Protein AF-A0A170YT55-F1 (afdb_monomer)

Nearest PDB structures (foldseek):
  4huh-assembly1_F  TM=2.351E-01  e=2.648E-01  Tequatrovirus T4
  4huh-assembly1_E  TM=2.122E-01  e=2.106E-01  Tequatrovirus T4
  4huh-assembly1_D  TM=1.882E-01  e=2.648E-01  Tequatrovirus T4
  4hud-assembly1_A  TM=2.052E-01  e=4.971E-01  Tequatrovirus T4

Radius of gyration: 16.92 Å; Cα contacts (8 Å, |Δi|>4): 402; chains: 1; bounding box: 57×27×43 Å

Sequence (189 aa):
MQIFTKGLERLPAKVCEGAVERDLVIQVLPQARSAEEGASLRNTKYDFTFQCQVVTSSESSVWGRIWVRPVSKADWFERFQARHGEKTVRVSVDGVEALARFDAEDAFSAAYVPCASPAIPSYDASRNKDYAVIAEVEVSVYEHRKPTGATLRQPLTDIAYQLTKHVYKLAKCKPSRDFPEELPRYEDD

Secondary structure (DSSP, 8-state):
-----BSGGGS-SEETTTTEEHHHHHHHSPP-SBEEEEEEEEEETTEEEEEEEEEETTS-EEEEEEEEEE--HHHHHHHHHHHH-S--EEEEETTEEEEEEE-SS-EEEEEEEE-B-TTS--TTTTS---EEEEEEEEEE-SSS----SGGGHHHHHHHHHHHHHHHHHHTT-BS--PPPSSPPPPP--

Solvent-accessible surface area (backbone atoms only — not comparable to full-atom values): 10627 Å² total; per-residue (Å²): 137,85,84,79,75,50,13,64,91,70,51,57,74,40,36,45,92,59,37,32,58,38,69,44,51,57,72,70,43,82,93,36,58,28,48,51,71,42,58,49,80,48,80,50,72,81,43,41,39,39,38,33,38,38,39,32,72,66,66,25,32,43,42,35,46,31,39,49,48,76,45,40,73,64,61,50,53,52,51,48,32,75,75,68,43,83,75,54,51,76,44,70,56,98,72,36,39,38,36,31,31,71,54,94,85,46,42,40,18,33,22,40,32,77,27,50,36,85,66,46,70,72,87,51,74,92,50,93,53,47,32,20,37,36,17,42,25,40,51,47,61,70,52,97,79,53,89,71,60,76,80,45,46,53,46,44,35,50,48,16,43,32,45,37,57,44,47,42,57,76,50,55,28,42,76,81,75,87,73,71,95,69,77,73,78,77,81,88,128

Mean predicted aligned error: 7.17 Å

pLDDT: mean 82.87, std 14.85, range [29.33, 97.62]

Foldseek 3Di:
DDQQQQWLVVPPCAAQVNLHGSVLVPQQDDIASHKDKDKDWDADLAWTKIWIKMAGPQRKIKIKIKIKHFADPVRVVVVCCVVQNDPWDWFDDPQKIKIWHFDLAWTKIKIKHFFDFPSHPPPPPVDPTTIIIMMIMIIHGNDSPRPHDPSSRASRRQSNVSNRVVVSVVSVTPPDDDDDPGTDRTDDD

Structure (mmCIF, N/CA/C/O backbone):
data_AF-A0A170YT55-F1
#
_entry.id   AF-A0A170YT55-F1
#
loop_
_atom_site.group_PDB
_atom_site.id
_atom_site.type_symbol
_atom_site.label_atom_id
_atom_site.label_alt_id
_atom_site.label_comp_id
_atom_site.label_asym_id
_atom_site.label_entity_id
_atom_site.label_seq_id
_atom_site.pdbx_PDB_ins_code
_atom_site.Cartn_x
_atom_site.Cartn_y
_atom_site.Cartn_z
_atom_site.occupancy
_atom_site.B_iso_or_equiv
_atom_site.auth_seq_id
_atom_site.auth_comp_id
_atom_site.auth_asym_id
_atom_site.auth_atom_id
_atom_site.pdbx_PDB_model_num
ATOM 1 N N . MET A 1 1 ? -37.551 6.845 16.784 1.00 34.06 1 MET A N 1
ATOM 2 C CA . MET A 1 1 ? -36.118 7.020 17.097 1.00 34.06 1 MET A CA 1
ATOM 3 C C . MET A 1 1 ? -35.316 6.367 15.977 1.00 34.06 1 MET A C 1
ATOM 5 O O . MET A 1 1 ? -35.227 5.149 15.939 1.00 34.06 1 MET A O 1
ATOM 9 N N . GLN A 1 2 ? -34.857 7.138 14.989 1.00 29.33 2 GLN A N 1
ATOM 10 C CA . GLN A 1 2 ? -34.039 6.610 13.891 1.00 29.33 2 GLN A CA 1
ATOM 11 C C . GLN A 1 2 ? -32.570 6.665 14.311 1.00 29.33 2 GLN A C 1
ATOM 13 O O . GLN A 1 2 ? -32.013 7.743 14.498 1.00 29.33 2 GLN A O 1
ATOM 18 N N . ILE A 1 3 ? -31.953 5.498 14.487 1.00 36.41 3 ILE A N 1
ATOM 19 C CA . ILE A 1 3 ? -30.513 5.384 14.710 1.00 36.41 3 ILE A CA 1
ATOM 20 C C . ILE A 1 3 ? -29.831 5.557 13.346 1.00 36.41 3 ILE A C 1
ATOM 22 O O . ILE A 1 3 ? -29.820 4.646 12.518 1.00 36.41 3 ILE A O 1
ATOM 26 N N . PHE A 1 4 ? -29.277 6.741 13.090 1.00 40.69 4 PHE A N 1
ATOM 27 C CA . PHE A 1 4 ? -28.398 6.978 11.945 1.00 40.69 4 PHE A CA 1
ATOM 28 C C . PHE A 1 4 ? -26.973 6.530 12.294 1.00 40.69 4 PHE A C 1
ATOM 30 O O . PHE A 1 4 ? -26.126 7.337 12.661 1.00 40.69 4 PHE A O 1
ATOM 37 N N . THR A 1 5 ? -26.695 5.232 12.195 1.00 44.44 5 THR A N 1
ATOM 38 C CA . THR A 1 5 ? -25.325 4.697 12.208 1.00 44.44 5 THR A CA 1
ATOM 39 C C . THR A 1 5 ? -24.781 4.695 10.781 1.00 44.44 5 THR A C 1
ATOM 41 O O . THR A 1 5 ? -24.915 3.712 10.068 1.00 44.44 5 THR A O 1
ATOM 44 N N . LYS A 1 6 ? -24.209 5.806 10.314 1.00 61.06 6 LYS A N 1
ATOM 45 C CA . LYS A 1 6 ? -23.629 5.954 8.964 1.00 61.06 6 LYS A CA 1
ATOM 46 C C . LYS A 1 6 ? -22.131 5.577 8.901 1.00 61.06 6 LYS A C 1
ATOM 48 O O . LYS A 1 6 ? -21.423 6.108 8.059 1.00 61.06 6 LYS A O 1
ATOM 53 N N . GLY A 1 7 ? -21.640 4.737 9.818 1.00 77.50 7 GLY A N 1
ATOM 54 C CA . GLY A 1 7 ? -20.211 4.464 10.047 1.00 77.50 7 GLY A CA 1
ATOM 55 C C . GLY A 1 7 ? -19.511 3.629 8.969 1.00 77.50 7 GLY A C 1
ATOM 56 O O . GLY A 1 7 ? -20.103 3.316 7.939 1.00 77.50 7 GLY A O 1
ATOM 57 N N . LEU A 1 8 ? -18.264 3.223 9.249 1.00 82.50 8 LEU A N 1
ATOM 58 C CA . LEU A 1 8 ? -17.404 2.428 8.351 1.00 82.50 8 LEU A CA 1
ATOM 59 C C . LEU A 1 8 ? -18.119 1.199 7.758 1.00 82.50 8 LEU A C 1
ATOM 61 O O . LEU A 1 8 ? -18.003 0.951 6.566 1.00 82.50 8 LEU A O 1
ATOM 65 N N . GLU A 1 9 ? -18.951 0.508 8.542 1.00 85.50 9 GLU A N 1
ATOM 66 C CA . GLU A 1 9 ? -19.730 -0.682 8.140 1.00 85.50 9 GLU A CA 1
ATOM 67 C C . GLU A 1 9 ? -20.745 -0.463 7.007 1.00 85.50 9 GLU A C 1
ATOM 69 O O . GLU A 1 9 ? -21.313 -1.420 6.476 1.00 85.50 9 GLU A O 1
ATOM 74 N N . ARG A 1 10 ? -21.037 0.792 6.650 1.00 84.94 10 ARG A N 1
ATOM 75 C CA . ARG A 1 10 ? -21.938 1.129 5.538 1.00 84.94 10 ARG A CA 1
ATOM 76 C C . ARG A 1 10 ? -21.209 1.559 4.274 1.00 84.94 10 ARG A C 1
ATOM 78 O O . ARG A 1 10 ? -21.874 1.742 3.255 1.00 84.94 10 ARG A O 1
ATOM 85 N N . LEU A 1 11 ? -19.882 1.698 4.319 1.00 86.19 11 LEU A N 1
ATOM 86 C CA . LEU A 1 11 ? -19.092 1.826 3.099 1.00 86.19 11 LEU A CA 1
ATOM 87 C C . LEU A 1 11 ? -19.291 0.570 2.232 1.00 86.19 11 LEU A C 1
ATOM 89 O O . LEU A 1 11 ? -19.619 -0.499 2.771 1.00 86.19 11 LEU A O 1
ATOM 93 N N . PRO A 1 12 ? -19.112 0.667 0.903 1.00 88.81 12 PRO A N 1
ATOM 94 C CA . PRO A 1 12 ? -19.121 -0.509 0.044 1.00 88.81 12 PRO A CA 1
ATOM 95 C C . PRO A 1 12 ? -18.107 -1.545 0.543 1.00 88.81 12 PRO A C 1
ATOM 97 O O . PRO A 1 12 ? -17.105 -1.182 1.153 1.00 88.81 12 PRO A O 1
ATOM 100 N N . ALA A 1 13 ? -18.347 -2.833 0.271 1.00 92.75 13 ALA A N 1
ATOM 101 C CA . ALA A 1 13 ? -17.464 -3.916 0.725 1.00 92.75 13 ALA A CA 1
ATOM 102 C C . ALA A 1 13 ? -15.991 -3.695 0.326 1.00 92.75 13 ALA A C 1
ATOM 104 O O . ALA A 1 13 ? -15.089 -4.086 1.061 1.00 92.75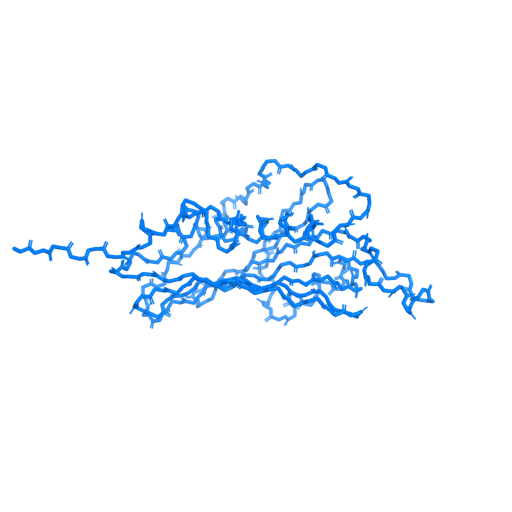 13 ALA A O 1
ATOM 105 N N . LYS A 1 14 ? -15.763 -3.000 -0.796 1.00 93.44 14 LYS A N 1
ATOM 106 C CA . LYS A 1 14 ? -14.455 -2.489 -1.199 1.00 93.44 14 LYS A CA 1
ATOM 107 C C . LYS A 1 14 ? -14.502 -0.979 -1.409 1.00 93.44 14 LYS A C 1
ATOM 109 O O . LYS A 1 14 ? -15.390 -0.493 -2.105 1.00 93.44 14 LYS A O 1
ATOM 114 N N . VAL A 1 15 ? -13.530 -0.265 -0.861 1.00 91.31 15 VAL A N 1
ATOM 115 C CA . VAL A 1 15 ? -13.374 1.196 -0.952 1.00 91.31 15 VAL A CA 1
ATOM 116 C C . VAL A 1 15 ? -12.222 1.567 -1.887 1.00 91.31 15 VAL A C 1
ATOM 118 O O . VAL A 1 15 ? -11.505 0.683 -2.371 1.00 91.31 15 VAL A O 1
ATOM 121 N N . CYS A 1 16 ? -12.036 2.863 -2.152 1.00 92.06 16 CYS A N 1
ATOM 122 C CA . CYS A 1 16 ? -10.979 3.388 -3.010 1.00 92.06 16 CYS A CA 1
ATOM 123 C C . CYS A 1 16 ? -11.008 2.761 -4.408 1.00 92.06 16 CYS A C 1
ATOM 125 O O . CYS A 1 16 ? -10.080 2.060 -4.808 1.00 92.06 16 CYS A O 1
ATOM 127 N N . GLU A 1 17 ? -12.123 2.961 -5.119 1.00 89.81 17 GLU A N 1
ATOM 128 C CA . GLU A 1 17 ? -12.392 2.366 -6.445 1.00 89.81 17 GLU A CA 1
ATOM 129 C C . GLU A 1 17 ? -12.325 0.826 -6.454 1.00 89.81 17 GLU A C 1
ATOM 131 O O . GLU A 1 17 ? -11.968 0.180 -7.442 1.00 89.81 17 GLU A O 1
ATOM 136 N N . GLY A 1 18 ? -12.685 0.213 -5.326 1.00 91.62 18 GLY A N 1
ATOM 137 C CA . GLY A 1 18 ? -12.682 -1.236 -5.162 1.00 91.62 18 GLY A CA 1
ATOM 138 C C . GLY A 1 18 ? -11.291 -1.841 -4.957 1.00 91.62 18 GLY A C 1
ATOM 139 O O . GLY A 1 18 ? -11.137 -3.059 -5.083 1.00 91.62 18 GLY A O 1
ATOM 140 N N . ALA A 1 19 ? -10.281 -1.014 -4.671 1.00 94.06 19 ALA A N 1
ATOM 141 C CA . ALA A 1 19 ? -8.915 -1.456 -4.428 1.00 94.06 19 ALA A CA 1
ATOM 142 C C . ALA A 1 19 ? -8.739 -2.108 -3.055 1.00 94.06 19 ALA A C 1
ATOM 144 O O . ALA A 1 19 ? -7.966 -3.057 -2.954 1.00 94.06 19 ALA A O 1
ATOM 145 N N . VAL A 1 20 ? -9.434 -1.605 -2.028 1.00 95.56 20 VAL A N 1
ATOM 146 C CA . VAL A 1 20 ? -9.185 -1.965 -0.624 1.00 95.56 20 VAL A CA 1
ATOM 147 C C . VAL A 1 20 ? -10.414 -2.604 0.008 1.00 95.56 20 VAL A C 1
ATOM 149 O O . VAL A 1 20 ? -11.510 -2.060 -0.097 1.00 95.56 20 VAL A O 1
ATOM 152 N N . GLU A 1 21 ? -10.242 -3.728 0.699 1.00 95.88 21 GLU A N 1
ATOM 153 C CA . GLU A 1 21 ? -11.307 -4.352 1.491 1.00 95.88 21 GLU A CA 1
ATOM 154 C C . GLU A 1 21 ? -11.684 -3.460 2.683 1.00 95.88 21 GLU A C 1
ATOM 156 O O . GLU A 1 21 ? -10.833 -3.049 3.476 1.00 95.88 21 GLU A O 1
ATOM 161 N N . ARG A 1 22 ? -12.979 -3.182 2.846 1.00 93.69 22 ARG A N 1
ATOM 162 C CA . ARG A 1 22 ? -13.502 -2.327 3.922 1.00 93.69 22 ARG A CA 1
ATOM 163 C C . ARG A 1 22 ? -13.136 -2.836 5.316 1.00 93.69 22 ARG A C 1
ATOM 165 O O . ARG A 1 22 ? -12.872 -2.032 6.206 1.00 93.69 22 ARG A O 1
ATOM 172 N N . ASP A 1 23 ? -13.090 -4.151 5.499 1.00 92.12 23 ASP A N 1
ATOM 173 C CA . ASP A 1 23 ? -12.805 -4.769 6.795 1.00 92.12 23 ASP A CA 1
ATOM 174 C C . ASP A 1 23 ? -11.373 -4.476 7.271 1.00 92.12 23 ASP A C 1
ATOM 176 O O . ASP A 1 23 ? -11.154 -4.314 8.470 1.00 92.12 23 ASP A O 1
ATOM 180 N N . LEU A 1 24 ? -10.409 -4.302 6.356 1.00 92.19 24 LEU A N 1
ATOM 181 C CA . LEU A 1 24 ? -9.064 -3.833 6.714 1.00 92.19 24 LEU A CA 1
ATOM 182 C C . LEU A 1 24 ? -9.089 -2.385 7.203 1.00 92.19 24 LEU A C 1
ATOM 184 O O . LEU A 1 24 ? -8.411 -2.039 8.166 1.00 92.19 24 LEU A O 1
ATOM 188 N N . VAL A 1 25 ? -9.908 -1.539 6.574 1.00 90.75 25 VAL A N 1
ATOM 189 C CA . VAL A 1 25 ? -10.073 -0.141 6.989 1.00 90.75 25 VAL A CA 1
ATOM 190 C C . VAL A 1 25 ? -10.705 -0.053 8.381 1.00 90.75 25 VAL A C 1
ATOM 192 O O . VAL A 1 25 ? -10.276 0.759 9.197 1.00 90.75 25 VAL A O 1
ATOM 195 N N . ILE A 1 26 ? -11.674 -0.922 8.682 1.00 89.06 26 ILE A N 1
ATOM 196 C CA . ILE A 1 26 ? -12.283 -1.039 10.017 1.00 89.06 26 ILE A CA 1
ATOM 197 C C . ILE A 1 26 ? -11.255 -1.449 11.079 1.00 89.06 26 ILE A C 1
ATOM 199 O O . ILE A 1 26 ? -11.350 -0.996 12.216 1.00 89.06 26 ILE A O 1
ATOM 203 N N . GLN A 1 27 ? -10.262 -2.272 10.730 1.00 88.38 27 GLN A N 1
ATOM 204 C CA . GLN A 1 27 ? -9.216 -2.681 11.674 1.00 88.38 27 GLN A CA 1
ATOM 205 C C . GLN A 1 27 ? -8.251 -1.545 12.031 1.00 88.38 27 GLN A C 1
ATOM 207 O O . GLN A 1 27 ? -7.740 -1.516 13.150 1.00 88.38 27 GLN A O 1
ATOM 212 N N . VAL A 1 28 ? -7.990 -0.619 11.101 1.00 87.44 28 VAL A N 1
ATOM 213 C CA . VAL A 1 28 ? -7.011 0.463 11.311 1.00 87.44 28 VAL A CA 1
ATOM 214 C C . VAL A 1 28 ? -7.626 1.776 11.785 1.00 87.44 28 VAL A C 1
ATOM 216 O O . VAL A 1 28 ? -6.926 2.588 12.390 1.00 87.44 28 VAL A O 1
ATOM 219 N N . LEU A 1 29 ? -8.919 1.997 11.534 1.00 85.81 29 LEU A N 1
ATOM 220 C CA . LEU A 1 29 ? -9.627 3.192 11.981 1.00 85.81 29 LEU A CA 1
ATOM 221 C C . LEU A 1 29 ? -10.518 2.906 13.189 1.00 85.81 29 LEU A C 1
ATOM 223 O O . LEU A 1 29 ? -11.209 1.890 13.229 1.00 85.81 29 LEU A O 1
ATOM 227 N N . PRO A 1 30 ? -10.587 3.831 14.162 1.00 77.62 30 PRO A N 1
ATOM 228 C CA . PRO A 1 30 ? -11.566 3.718 15.228 1.00 77.62 30 PRO A CA 1
ATOM 229 C C . PRO A 1 30 ? -12.990 3.763 14.658 1.00 77.62 30 PRO A C 1
ATOM 231 O O . PRO A 1 30 ? -13.282 4.472 13.689 1.00 77.62 30 PRO A O 1
ATOM 234 N N . GLN A 1 31 ? -13.907 3.040 15.303 1.00 75.19 31 GLN A N 1
ATOM 235 C CA . GLN A 1 31 ? -15.315 3.069 14.922 1.00 75.19 31 GLN A CA 1
ATOM 236 C C . GLN A 1 31 ? -15.891 4.481 15.072 1.00 75.19 31 GLN A C 1
ATOM 238 O O . GLN A 1 31 ? -15.826 5.094 16.138 1.00 75.19 31 GLN A O 1
ATOM 243 N N . ALA A 1 32 ? -16.515 4.971 14.004 1.00 76.50 32 ALA A N 1
ATOM 244 C CA . ALA A 1 32 ? -17.137 6.285 13.960 1.00 76.50 32 ALA A CA 1
ATOM 245 C C . ALA A 1 32 ? -18.591 6.211 13.499 1.00 76.50 32 ALA A C 1
ATOM 247 O O . ALA A 1 32 ? -19.023 5.264 12.839 1.00 76.50 32 ALA A O 1
ATOM 248 N N . ARG A 1 33 ? -19.358 7.254 13.835 1.00 78.50 33 ARG A N 1
ATOM 249 C CA . ARG A 1 33 ? -20.771 7.364 13.448 1.00 78.50 33 ARG A CA 1
ATOM 250 C C . ARG A 1 33 ? -20.960 7.610 11.957 1.00 78.50 33 ARG A C 1
ATOM 252 O O . ARG A 1 33 ? -22.008 7.218 11.447 1.00 78.50 33 ARG A O 1
ATOM 259 N N . SER A 1 34 ? -19.987 8.224 11.286 1.00 81.62 34 SER A N 1
ATOM 260 C CA . SER A 1 34 ? -19.933 8.311 9.827 1.00 81.62 34 SER A CA 1
ATOM 261 C C . SER A 1 34 ? -18.529 8.162 9.262 1.00 81.62 34 SER A C 1
ATOM 263 O O . SER A 1 34 ? -17.558 8.455 9.958 1.00 81.62 34 SER A O 1
ATOM 265 N N . ALA A 1 35 ? -18.442 7.693 8.016 1.00 84.56 35 ALA A N 1
ATOM 266 C CA . ALA A 1 35 ? -17.212 7.663 7.237 1.00 84.56 35 ALA A CA 1
ATOM 267 C C . ALA A 1 35 ? -17.488 7.934 5.752 1.00 84.56 35 ALA A C 1
ATOM 269 O O . ALA A 1 35 ? -18.555 7.585 5.244 1.00 84.56 35 ALA A O 1
ATOM 270 N N . GLU A 1 36 ? -16.515 8.537 5.081 1.00 86.31 36 GLU A N 1
ATOM 271 C CA . GLU A 1 36 ? -16.509 8.825 3.649 1.00 86.31 36 GLU A CA 1
ATOM 272 C C . GLU A 1 36 ? -15.232 8.260 3.028 1.00 86.31 36 GLU A C 1
ATOM 274 O O . GLU A 1 36 ? -14.195 8.186 3.689 1.00 86.31 36 GLU A O 1
ATOM 279 N N . GLU A 1 37 ? -15.311 7.848 1.766 1.00 88.75 37 GLU A N 1
ATOM 280 C CA . GLU A 1 37 ? -14.166 7.361 1.001 1.00 88.75 37 GLU A CA 1
ATOM 281 C C . GLU A 1 37 ? -14.033 8.140 -0.305 1.00 88.75 37 GLU A C 1
ATOM 283 O O . GLU A 1 37 ? -15.024 8.628 -0.857 1.00 88.75 37 GLU A O 1
ATOM 288 N N . GLY A 1 38 ? -12.802 8.268 -0.780 1.00 80.12 38 GLY A N 1
ATOM 289 C CA . GLY A 1 38 ? -12.504 8.875 -2.059 1.00 80.12 38 GLY A CA 1
ATOM 290 C C . GLY A 1 38 ? -11.219 8.317 -2.638 1.00 80.12 38 GLY A C 1
ATOM 291 O O . GLY A 1 38 ? -10.257 8.019 -1.927 1.00 80.12 38 GLY A O 1
ATOM 292 N N . ALA A 1 39 ? -11.184 8.230 -3.959 1.00 84.88 39 ALA A N 1
ATOM 293 C CA . ALA A 1 39 ? -9.972 7.948 -4.694 1.00 84.88 39 ALA A CA 1
ATOM 294 C C . ALA A 1 39 ? -9.842 8.889 -5.886 1.00 84.88 39 ALA A C 1
ATOM 296 O O . ALA A 1 39 ? -10.819 9.452 -6.383 1.00 84.88 39 ALA A O 1
ATOM 297 N N . SER A 1 40 ? -8.604 9.112 -6.309 1.00 85.94 40 SER A N 1
ATOM 298 C CA . SER A 1 40 ? -8.333 9.858 -7.529 1.00 85.94 40 SER A CA 1
ATOM 299 C C . SER A 1 40 ? -7.119 9.297 -8.242 1.00 85.94 40 SER A C 1
ATOM 301 O O . SER A 1 40 ? -6.097 8.979 -7.631 1.00 85.94 40 SER A O 1
ATOM 303 N N . LEU A 1 41 ? -7.232 9.210 -9.562 1.00 83.12 41 LEU A N 1
ATOM 304 C CA . LEU A 1 41 ? -6.148 8.824 -10.441 1.00 83.12 41 LEU A CA 1
ATOM 305 C C . LEU A 1 41 ? -5.703 10.030 -11.264 1.00 83.12 41 LEU A C 1
ATOM 307 O O . LEU A 1 41 ? -6.476 10.620 -12.018 1.00 83.12 41 LEU A O 1
ATOM 311 N N . ARG A 1 42 ? -4.416 10.352 -11.177 1.00 81.19 42 ARG A N 1
ATOM 312 C CA . ARG A 1 42 ? -3.750 11.312 -12.046 1.00 81.19 42 ARG A CA 1
ATOM 313 C C . ARG A 1 42 ? -2.734 10.575 -12.904 1.00 81.19 42 ARG A C 1
ATOM 315 O O . ARG A 1 42 ? -1.723 10.089 -12.408 1.00 81.19 42 ARG A O 1
ATOM 322 N N . ASN A 1 43 ? -2.998 10.533 -14.204 1.00 76.06 43 ASN A N 1
ATOM 323 C CA . ASN A 1 43 ? -2.092 9.961 -15.189 1.00 76.06 43 ASN A CA 1
ATOM 324 C C . ASN A 1 43 ? -1.621 11.063 -16.141 1.00 76.06 43 ASN A C 1
ATOM 326 O O . ASN A 1 43 ? -2.413 11.655 -16.874 1.00 76.06 43 ASN A O 1
ATOM 330 N N . THR A 1 44 ? -0.330 11.361 -16.101 1.00 71.88 44 THR A N 1
ATOM 331 C CA . THR A 1 44 ? 0.335 12.277 -17.026 1.00 71.88 44 THR A CA 1
ATOM 332 C C . THR A 1 44 ? 1.436 11.531 -17.765 1.00 71.88 44 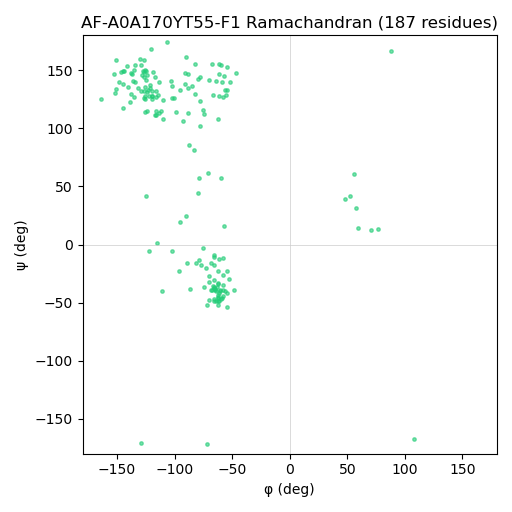THR A C 1
ATOM 334 O O . THR A 1 44 ? 1.846 10.447 -17.363 1.00 71.88 44 THR A O 1
ATOM 337 N N . LYS A 1 45 ? 1.984 12.139 -18.820 1.00 65.19 45 LYS A N 1
ATOM 338 C CA . LYS A 1 45 ? 3.085 11.546 -19.592 1.00 65.19 45 LYS A CA 1
ATOM 339 C C . LYS A 1 45 ? 4.305 11.161 -18.735 1.00 65.19 45 LYS A C 1
ATOM 341 O O . LYS A 1 45 ? 5.087 10.331 -19.172 1.00 65.19 45 LYS A O 1
ATOM 346 N N . TYR A 1 46 ? 4.497 11.764 -17.562 1.00 64.94 46 TYR A N 1
ATOM 347 C CA . TYR A 1 46 ? 5.705 11.576 -16.746 1.00 64.94 46 TYR A CA 1
ATOM 348 C C . TYR A 1 46 ? 5.427 11.058 -15.335 1.00 64.94 46 TYR A C 1
ATOM 350 O O . TYR A 1 46 ? 6.368 10.797 -14.594 1.00 64.94 46 TYR A O 1
ATOM 358 N N . ASP A 1 47 ? 4.157 10.946 -14.953 1.00 69.88 47 ASP A N 1
ATOM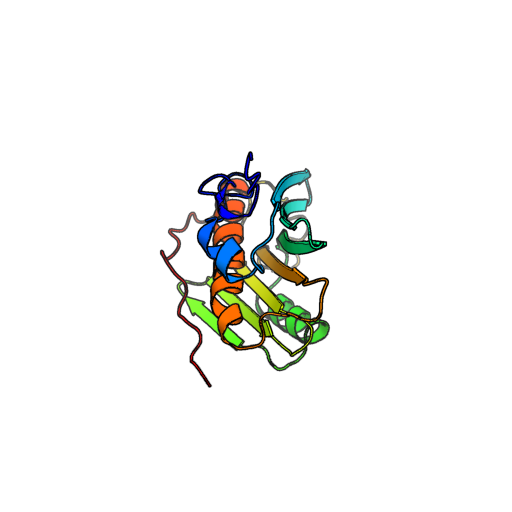 359 C CA . ASP A 1 47 ? 3.765 10.645 -13.582 1.00 69.88 47 ASP A CA 1
ATOM 360 C C . ASP A 1 47 ? 2.426 9.913 -13.573 1.00 69.88 47 ASP A C 1
ATOM 362 O O . ASP A 1 47 ? 1.458 10.360 -14.196 1.00 69.88 47 ASP A O 1
ATOM 366 N N . PHE A 1 48 ? 2.395 8.804 -12.844 1.00 83.94 48 PHE A N 1
ATOM 367 C CA . PHE A 1 48 ? 1.198 8.051 -12.523 1.00 83.94 48 PHE A CA 1
ATOM 368 C C . PHE A 1 48 ? 1.040 8.090 -11.007 1.00 83.94 48 PHE A C 1
ATOM 370 O O . PHE A 1 48 ? 1.831 7.473 -10.293 1.00 83.94 48 PHE A O 1
ATOM 377 N N . THR A 1 49 ? 0.012 8.787 -10.528 1.00 88.06 49 THR A N 1
ATOM 378 C CA . THR A 1 49 ? -0.304 8.905 -9.104 1.00 88.06 49 THR A CA 1
ATOM 379 C C . THR A 1 49 ? -1.748 8.489 -8.854 1.00 88.06 49 THR A C 1
ATOM 381 O O . THR A 1 49 ? -2.666 9.027 -9.466 1.00 88.06 49 THR A O 1
ATOM 384 N N . PHE A 1 50 ? -1.953 7.571 -7.919 1.00 91.44 50 PHE A N 1
ATOM 385 C CA . PHE A 1 50 ? -3.255 7.204 -7.375 1.00 91.44 50 PHE A CA 1
ATOM 386 C C . PHE A 1 50 ? -3.313 7.629 -5.909 1.00 91.44 50 PHE A C 1
ATOM 388 O O . PHE A 1 50 ? -2.329 7.514 -5.176 1.00 91.44 50 PHE A O 1
ATOM 395 N N . GLN A 1 51 ? -4.453 8.148 -5.483 1.00 92.12 51 GLN A N 1
ATOM 396 C CA . GLN A 1 51 ? -4.708 8.521 -4.099 1.00 92.12 51 GLN A CA 1
ATOM 397 C C . GLN A 1 51 ? -5.958 7.803 -3.622 1.00 92.12 51 GLN A C 1
ATOM 399 O O . GLN A 1 51 ? -6.914 7.669 -4.378 1.00 92.12 51 GLN A O 1
ATOM 404 N N . CYS A 1 52 ? -5.927 7.364 -2.374 1.00 93.12 52 CYS A N 1
ATOM 405 C CA . CYS A 1 52 ? -7.022 6.735 -1.656 1.00 93.12 52 CYS A CA 1
ATOM 406 C C . CYS A 1 52 ? -7.129 7.424 -0.302 1.00 93.12 52 CYS A C 1
ATOM 408 O O . CYS A 1 52 ? -6.117 7.655 0.360 1.00 93.12 52 CYS A O 1
ATOM 410 N N . GLN A 1 53 ? -8.341 7.756 0.110 1.00 93.38 53 GLN A N 1
ATOM 411 C CA . GLN A 1 53 ? -8.598 8.320 1.419 1.00 93.38 53 GLN A CA 1
ATOM 412 C C . GLN A 1 53 ? -9.888 7.738 1.977 1.00 93.38 53 GLN A C 1
ATOM 414 O O . GLN A 1 53 ? -10.898 7.676 1.282 1.00 93.38 53 GLN A O 1
ATOM 419 N N . VAL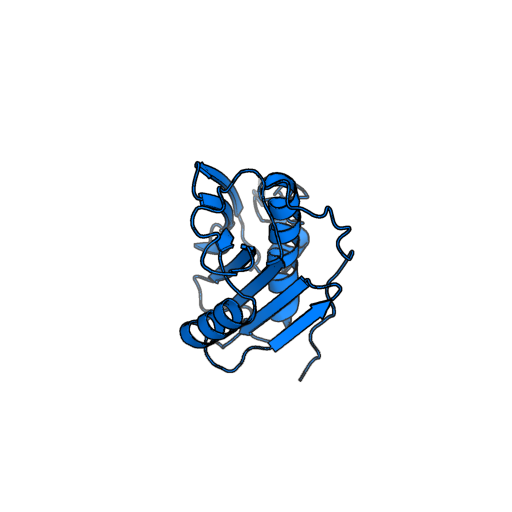 A 1 54 ? -9.859 7.365 3.252 1.00 91.25 54 VAL A N 1
ATOM 420 C CA . VAL A 1 54 ? -11.062 7.129 4.050 1.00 91.25 54 VAL A CA 1
ATOM 421 C C . VAL A 1 54 ? -11.001 8.048 5.255 1.00 91.25 54 VAL A C 1
ATOM 423 O O . VAL A 1 54 ? -9.992 8.061 5.957 1.00 91.25 54 VAL A O 1
ATOM 426 N N . VAL A 1 55 ? -12.060 8.817 5.490 1.00 89.81 55 VAL A N 1
ATOM 427 C CA . VAL A 1 55 ? -12.147 9.787 6.588 1.00 89.81 55 VAL A CA 1
ATOM 428 C C . VAL A 1 55 ? -13.365 9.477 7.433 1.00 89.81 55 VAL A C 1
ATOM 430 O O . VAL A 1 55 ? -14.465 9.292 6.918 1.00 89.81 55 VAL A O 1
ATOM 433 N N . THR A 1 56 ? -13.182 9.427 8.744 1.00 88.94 56 THR A N 1
ATOM 434 C CA . THR A 1 56 ? -14.275 9.295 9.697 1.00 88.94 56 THR A CA 1
ATOM 435 C C . THR A 1 56 ? -14.794 10.663 10.131 1.00 88.94 56 THR A C 1
ATOM 437 O O . THR A 1 56 ? -14.105 11.676 10.067 1.00 88.94 56 THR A O 1
ATOM 440 N N . SER A 1 57 ? -16.007 10.706 10.676 1.00 85.62 57 SER A N 1
ATOM 441 C CA . SER A 1 57 ? -16.574 11.930 11.257 1.00 85.62 57 SER A CA 1
ATOM 442 C C . SER A 1 57 ? -15.856 12.444 12.502 1.00 85.62 57 SER A C 1
ATOM 444 O O . SER A 1 57 ? -16.192 13.517 12.983 1.00 85.62 57 SER A O 1
ATOM 446 N N . SER A 1 58 ? -14.945 11.654 13.072 1.00 82.81 58 SER A N 1
ATOM 447 C CA . SER A 1 58 ? -14.047 12.078 14.147 1.00 82.81 58 SER A CA 1
ATOM 448 C C . SER A 1 58 ? -12.696 12.539 13.596 1.00 82.81 58 SER A C 1
ATOM 450 O O . SER A 1 58 ? -11.711 12.480 14.318 1.00 82.81 58 SER A O 1
ATOM 452 N N . GLU A 1 59 ? -12.629 12.883 12.306 1.00 84.56 59 GLU A N 1
ATOM 453 C CA . GLU A 1 59 ? -11.430 13.356 11.597 1.00 84.56 59 GLU A CA 1
ATOM 454 C C . GLU A 1 59 ? -10.252 12.365 11.598 1.00 84.56 59 GLU A C 1
ATOM 456 O O . GLU A 1 59 ? -9.129 12.707 11.239 1.00 84.56 59 GLU A O 1
ATOM 461 N N . SER A 1 60 ? -10.497 11.101 11.957 1.00 86.81 60 SER A N 1
ATOM 462 C CA . SER A 1 60 ? -9.503 10.038 11.798 1.00 86.81 60 SER A CA 1
ATOM 463 C C . SER A 1 60 ? -9.498 9.582 10.345 1.00 86.81 60 SER A C 1
ATOM 465 O O . SER A 1 60 ? -10.553 9.520 9.713 1.00 86.81 60 SER A O 1
ATOM 467 N N . SER A 1 61 ? -8.333 9.272 9.792 1.00 89.00 61 SER A N 1
ATOM 468 C CA . SER A 1 61 ? -8.224 8.940 8.377 1.00 89.00 61 SER A CA 1
ATOM 469 C C . SER A 1 61 ? -7.151 7.909 8.070 1.00 89.00 61 SER A C 1
ATOM 471 O O . SER A 1 61 ? -6.132 7.816 8.749 1.00 89.00 61 SER A O 1
ATOM 473 N N . VAL A 1 62 ? -7.425 7.119 7.035 1.00 91.62 62 VAL A N 1
ATOM 474 C CA . VAL A 1 62 ? -6.423 6.347 6.300 1.00 91.62 62 VAL A CA 1
ATOM 475 C C . VAL A 1 62 ? -6.175 7.114 5.022 1.00 91.62 62 VAL A C 1
ATOM 477 O O . VAL A 1 62 ? -7.122 7.402 4.283 1.00 91.62 62 VAL A O 1
ATOM 480 N N . TRP A 1 63 ? -4.917 7.422 4.748 1.00 92.38 63 TRP A N 1
ATOM 481 C CA . TRP A 1 63 ? -4.524 8.074 3.514 1.00 92.38 63 TRP A CA 1
ATOM 482 C C . TRP A 1 63 ? -3.445 7.258 2.819 1.00 92.38 63 TRP A C 1
ATOM 484 O O . TRP A 1 63 ? -2.421 6.924 3.404 1.00 92.38 63 TRP A O 1
ATOM 494 N N . GLY A 1 64 ? -3.698 6.903 1.565 1.00 94.44 64 GLY A N 1
ATOM 495 C CA . GLY A 1 64 ? -2.786 6.155 0.718 1.00 94.44 64 GLY A CA 1
ATOM 496 C C . GLY A 1 64 ? -2.419 6.968 -0.510 1.00 94.44 64 GLY A C 1
ATOM 497 O O . GLY A 1 64 ? -3.294 7.406 -1.259 1.00 94.44 64 GLY A O 1
ATOM 498 N N . ARG A 1 65 ? -1.121 7.120 -0.768 1.00 94.75 65 ARG A N 1
ATOM 49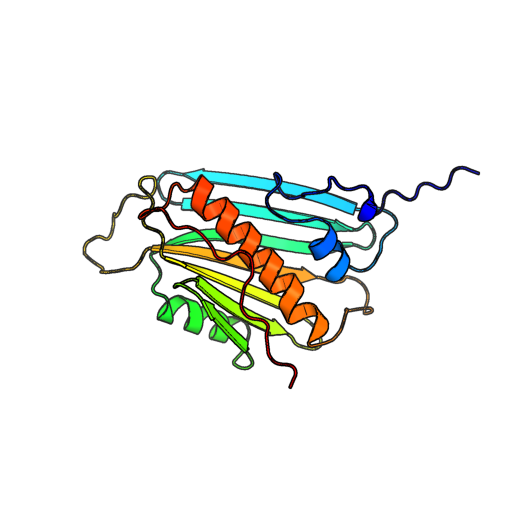9 C CA . ARG A 1 65 ? -0.607 7.669 -2.022 1.00 94.75 65 ARG A CA 1
ATOM 500 C C . ARG A 1 65 ? 0.276 6.647 -2.710 1.00 94.75 65 ARG A C 1
ATOM 502 O O . ARG A 1 65 ? 1.229 6.126 -2.137 1.00 94.75 65 ARG A O 1
ATOM 509 N N . ILE A 1 66 ? -0.034 6.400 -3.973 1.00 95.00 66 ILE A N 1
ATOM 510 C CA . ILE A 1 66 ? 0.620 5.392 -4.788 1.00 95.00 66 ILE A CA 1
ATOM 511 C C . ILE A 1 66 ? 1.140 6.046 -6.054 1.00 95.00 66 ILE A C 1
ATOM 513 O O . ILE A 1 66 ? 0.445 6.839 -6.682 1.00 95.00 66 ILE A O 1
ATOM 517 N N . TRP A 1 67 ? 2.367 5.713 -6.423 1.00 91.25 67 TRP A N 1
ATOM 518 C CA . TRP A 1 67 ? 3.119 6.371 -7.482 1.00 91.25 67 TRP A CA 1
ATOM 519 C C . TRP A 1 67 ? 3.821 5.309 -8.318 1.00 91.25 67 TRP A C 1
ATOM 521 O O . TRP A 1 67 ? 4.288 4.311 -7.766 1.00 91.25 67 TRP A O 1
ATOM 531 N N . VAL A 1 68 ? 3.981 5.547 -9.619 1.00 89.38 68 VAL A N 1
ATOM 532 C CA . VAL A 1 68 ? 4.915 4.777 -10.455 1.00 89.38 68 VAL A CA 1
ATOM 533 C C . VAL A 1 68 ? 6.058 5.685 -10.878 1.00 89.38 68 VAL A C 1
ATOM 535 O O . VAL A 1 68 ? 5.837 6.670 -11.578 1.00 89.38 68 VAL A O 1
ATOM 538 N N . ARG A 1 69 ? 7.283 5.388 -10.428 1.00 85.62 69 ARG A N 1
ATOM 539 C CA . ARG A 1 69 ? 8.440 6.281 -10.627 1.00 85.62 69 ARG A CA 1
ATOM 540 C C . ARG A 1 69 ? 9.775 5.522 -10.712 1.00 85.62 69 ARG A C 1
ATOM 542 O O . ARG A 1 69 ? 9.845 4.400 -10.208 1.00 85.62 69 ARG A O 1
ATOM 549 N N . PRO A 1 70 ? 10.835 6.117 -11.299 1.00 83.25 70 PRO A N 1
ATOM 550 C CA . PRO A 1 70 ? 12.165 5.509 -11.339 1.00 83.25 70 PRO A CA 1
ATOM 551 C C . PRO A 1 70 ? 12.835 5.586 -9.964 1.00 83.25 70 PRO A C 1
ATOM 553 O O . PRO A 1 70 ? 13.175 6.673 -9.484 1.00 83.25 70 PRO A O 1
ATOM 556 N N . VAL A 1 71 ? 13.024 4.438 -9.322 1.00 87.12 71 VAL A N 1
ATOM 557 C CA . VAL A 1 71 ? 13.600 4.307 -7.983 1.00 87.12 71 VAL A CA 1
ATOM 558 C C . VAL A 1 71 ? 14.036 2.863 -7.726 1.00 87.12 71 VAL A C 1
ATOM 560 O O . VAL A 1 71 ? 13.253 1.915 -7.831 1.00 87.12 71 VAL A O 1
ATOM 563 N N . SER A 1 72 ? 15.305 2.703 -7.353 1.00 88.62 72 SER A N 1
ATOM 564 C CA . SER A 1 72 ? 15.823 1.402 -6.942 1.00 88.62 72 SER A CA 1
ATOM 565 C C . SER A 1 72 ? 15.176 0.978 -5.618 1.00 88.62 72 SER A C 1
ATOM 567 O O . SER A 1 72 ? 14.757 1.814 -4.810 1.00 88.62 72 SER A O 1
ATOM 569 N N . LYS A 1 73 ? 15.126 -0.329 -5.357 1.00 91.38 73 LYS A N 1
ATOM 570 C CA . LYS A 1 73 ? 14.669 -0.843 -4.060 1.00 91.38 73 LYS A CA 1
ATOM 571 C C . LYS A 1 73 ? 15.487 -0.272 -2.891 1.00 91.38 73 LYS A C 1
ATOM 573 O O . LYS A 1 73 ? 14.916 0.049 -1.853 1.00 91.38 73 LYS A O 1
ATOM 578 N N . ALA A 1 74 ? 16.804 -0.147 -3.066 1.00 91.56 74 ALA A N 1
ATOM 579 C CA . ALA A 1 74 ? 17.706 0.372 -2.040 1.00 91.56 74 ALA A CA 1
ATOM 580 C C . ALA A 1 74 ? 17.423 1.853 -1.744 1.00 91.56 74 ALA A C 1
ATOM 582 O O . ALA A 1 74 ? 17.203 2.203 -0.588 1.00 91.56 74 ALA A O 1
ATOM 583 N N . ASP A 1 75 ? 17.310 2.685 -2.785 1.00 91.00 75 ASP A N 1
ATOM 584 C CA . ASP A 1 75 ? 16.997 4.113 -2.661 1.00 91.00 75 ASP A CA 1
ATOM 585 C C . ASP A 1 75 ? 15.630 4.329 -1.996 1.00 91.00 75 ASP A C 1
ATOM 587 O O . ASP A 1 75 ? 15.447 5.266 -1.221 1.00 91.00 75 ASP A O 1
ATOM 591 N N . TRP A 1 76 ? 14.635 3.497 -2.326 1.00 93.25 76 TRP A N 1
ATOM 592 C CA . TRP A 1 76 ? 13.314 3.565 -1.699 1.00 93.25 76 TRP A CA 1
ATOM 593 C C . TRP A 1 76 ? 13.385 3.243 -0.203 1.00 93.25 76 TRP A C 1
ATOM 595 O O . TRP A 1 76 ? 12.859 4.009 0.603 1.00 93.25 76 TRP A O 1
ATOM 605 N N . PHE A 1 77 ? 14.064 2.153 0.161 1.00 92.81 77 PHE A N 1
ATOM 606 C CA . PHE A 1 77 ? 14.221 1.731 1.551 1.00 92.81 77 PHE A CA 1
ATOM 607 C C . PHE A 1 77 ? 14.979 2.770 2.388 1.00 92.81 77 PHE A C 1
ATOM 609 O O . PHE A 1 77 ? 14.517 3.141 3.465 1.00 92.81 77 PHE A O 1
ATOM 616 N N . GLU A 1 78 ? 16.091 3.296 1.869 1.00 92.06 78 GLU A N 1
ATOM 617 C CA . GLU A 1 78 ? 16.876 4.348 2.524 1.00 92.06 78 GLU A CA 1
ATOM 618 C C . GLU A 1 78 ? 16.033 5.608 2.761 1.00 92.06 78 GLU A C 1
ATOM 620 O O . GLU A 1 78 ? 16.013 6.147 3.865 1.00 92.06 78 GLU A O 1
ATOM 625 N N . ARG A 1 79 ? 15.265 6.053 1.757 1.00 91.44 79 ARG A N 1
ATOM 626 C CA . ARG A 1 79 ? 14.378 7.219 1.901 1.00 91.44 79 ARG A CA 1
ATOM 627 C C . ARG A 1 79 ? 13.263 6.989 2.913 1.00 91.44 79 ARG A C 1
ATOM 629 O O . ARG A 1 79 ? 12.912 7.924 3.631 1.00 91.44 79 ARG A O 1
ATOM 636 N N . PHE A 1 80 ? 12.703 5.780 2.963 1.00 90.81 80 PHE A N 1
ATOM 637 C CA . PHE A 1 80 ? 11.687 5.435 3.952 1.00 90.81 80 PHE A CA 1
ATOM 638 C C . PHE A 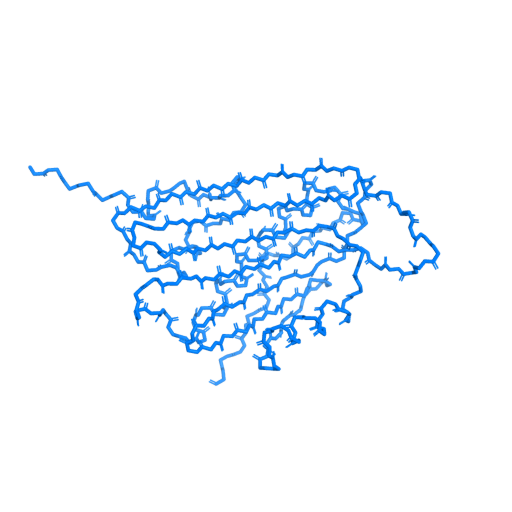1 80 ? 12.263 5.543 5.368 1.00 90.81 80 PHE A C 1
ATOM 640 O O . PHE A 1 80 ? 11.687 6.241 6.200 1.00 90.81 80 PHE A O 1
ATOM 647 N N . GLN A 1 81 ? 13.437 4.955 5.620 1.00 90.50 81 GLN A N 1
ATOM 648 C CA . GLN A 1 81 ? 14.106 5.071 6.920 1.00 90.50 81 GLN A CA 1
ATOM 649 C C . GLN A 1 81 ? 14.524 6.505 7.252 1.00 90.50 81 GLN A C 1
ATOM 651 O O . GLN A 1 81 ? 14.351 6.944 8.382 1.00 90.50 81 GLN A O 1
ATOM 656 N N . ALA A 1 82 ? 15.025 7.271 6.283 1.00 89.38 82 ALA A N 1
ATOM 657 C CA . ALA A 1 82 ? 15.410 8.661 6.517 1.00 89.38 82 ALA A CA 1
ATOM 658 C C . ALA A 1 82 ? 14.213 9.537 6.929 1.00 89.38 82 ALA A C 1
ATOM 660 O O . ALA A 1 82 ? 14.367 10.468 7.716 1.00 89.38 82 ALA A O 1
ATOM 661 N N . ARG A 1 83 ? 13.013 9.243 6.410 1.00 86.50 83 ARG A N 1
ATOM 662 C CA . ARG A 1 83 ? 11.787 9.995 6.714 1.00 86.50 83 ARG A CA 1
ATOM 663 C C . ARG A 1 83 ? 11.072 9.500 7.969 1.00 86.50 83 ARG A C 1
ATOM 665 O O . ARG A 1 83 ? 10.512 10.308 8.704 1.00 86.50 83 ARG A O 1
ATOM 672 N N . HIS A 1 84 ? 11.056 8.189 8.185 1.00 83.94 84 HIS A N 1
ATOM 673 C CA . HIS A 1 84 ? 10.240 7.544 9.211 1.00 83.94 84 HIS A CA 1
ATOM 674 C C . HIS A 1 84 ? 11.073 6.870 10.317 1.00 83.94 84 HIS A C 1
ATOM 676 O O . HIS A 1 84 ? 10.513 6.314 11.246 1.00 83.94 84 HIS A O 1
ATOM 682 N N . GLY A 1 85 ? 12.400 6.942 10.286 1.00 79.19 85 GLY A N 1
ATOM 683 C CA . GLY A 1 85 ? 13.287 6.379 11.306 1.00 79.19 85 GLY A CA 1
ATOM 684 C C . GLY A 1 85 ? 13.688 4.913 11.086 1.00 79.19 8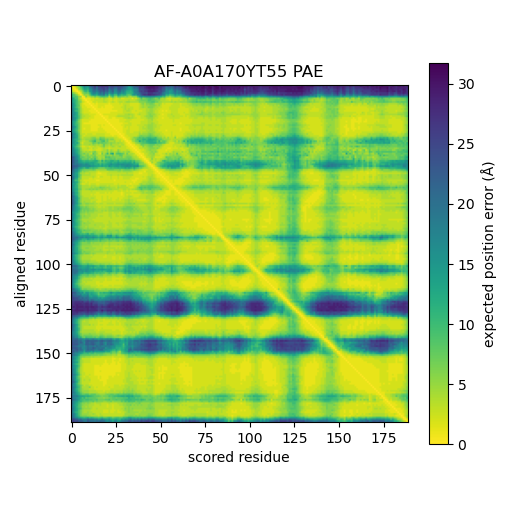5 GLY A C 1
ATOM 685 O O . GLY A 1 85 ? 13.112 4.175 10.286 1.00 79.19 85 GLY A O 1
ATOM 686 N N . GLU A 1 86 ? 14.704 4.483 11.838 1.00 73.88 86 GLU A N 1
ATOM 687 C CA . GLU A 1 86 ? 15.401 3.200 11.638 1.00 73.88 86 GLU A CA 1
ATOM 688 C C . GLU A 1 86 ? 14.626 1.969 12.145 1.00 73.88 86 GLU A C 1
ATOM 690 O O . GLU A 1 86 ? 14.899 0.850 11.716 1.00 73.88 86 GLU A O 1
ATOM 695 N N . LYS A 1 87 ? 13.621 2.144 13.018 1.00 80.75 87 LYS A N 1
ATOM 696 C CA . LYS A 1 87 ? 12.793 1.048 13.571 1.00 80.75 87 LYS A CA 1
ATOM 697 C C . LYS A 1 87 ? 11.714 0.582 12.583 1.00 80.75 87 LYS A C 1
ATOM 699 O O . LYS A 1 87 ? 10.520 0.639 12.873 1.00 80.75 87 LYS A O 1
ATOM 704 N N . THR A 1 88 ? 12.144 0.162 11.400 1.00 85.88 88 THR A N 1
ATOM 705 C CA . THR A 1 88 ? 11.278 -0.347 10.333 1.00 85.88 88 THR A CA 1
ATOM 706 C C . THR A 1 88 ? 11.319 -1.872 10.313 1.00 85.88 88 THR A C 1
ATOM 708 O O . THR A 1 88 ? 12.394 -2.456 10.182 1.00 85.88 88 THR A O 1
ATOM 711 N N . VAL A 1 89 ? 10.157 -2.522 10.383 1.00 89.06 89 VAL A N 1
ATOM 712 C CA . VAL A 1 89 ? 10.034 -3.967 10.132 1.00 89.06 89 VAL A CA 1
ATOM 713 C C . VAL A 1 89 ? 9.740 -4.215 8.654 1.00 89.06 89 VAL A C 1
ATOM 715 O O . VAL A 1 89 ? 9.098 -3.397 7.988 1.00 89.06 89 VAL A O 1
ATOM 718 N N . ARG A 1 90 ? 10.229 -5.337 8.118 1.00 92.44 90 ARG A N 1
ATOM 719 C CA . ARG A 1 90 ? 10.166 -5.650 6.686 1.00 92.44 90 ARG A CA 1
ATOM 720 C C . ARG A 1 90 ? 9.717 -7.081 6.448 1.00 92.44 90 ARG A C 1
ATOM 722 O O . ARG A 1 90 ? 10.197 -7.995 7.105 1.00 92.44 90 ARG A O 1
ATOM 729 N N . VAL A 1 91 ? 8.874 -7.253 5.438 1.00 94.75 91 VAL A N 1
ATOM 730 C CA . VAL A 1 91 ? 8.522 -8.553 4.861 1.00 94.75 91 VAL A CA 1
ATOM 731 C C . VAL A 1 91 ? 8.686 -8.500 3.348 1.00 94.75 91 VAL A C 1
ATOM 733 O O . VAL A 1 91 ? 8.610 -7.433 2.733 1.00 94.75 91 VAL A O 1
ATOM 736 N N . SER A 1 92 ? 8.930 -9.656 2.739 1.00 95.50 92 SER A N 1
ATOM 737 C CA . SER A 1 92 ? 9.091 -9.767 1.292 1.00 95.50 92 SER A CA 1
ATOM 738 C C . SER A 1 92 ? 8.603 -11.112 0.781 1.00 95.50 92 SER A C 1
ATOM 740 O O . SER A 1 92 ? 8.889 -12.138 1.395 1.00 95.50 92 SER A O 1
ATOM 742 N N . VAL A 1 93 ? 7.934 -11.111 -0.368 1.00 95.56 93 VAL A N 1
ATOM 743 C CA . VAL A 1 93 ? 7.503 -12.323 -1.078 1.00 95.56 93 VAL A CA 1
ATOM 744 C C . VAL A 1 93 ? 7.449 -12.033 -2.576 1.00 95.56 93 VAL A C 1
ATOM 746 O O . VAL A 1 93 ? 6.973 -10.976 -2.978 1.00 95.56 93 VAL A O 1
ATOM 749 N N . ASP A 1 94 ? 7.984 -12.921 -3.414 1.00 92.44 94 ASP A N 1
ATOM 750 C CA . ASP A 1 94 ? 7.905 -12.846 -4.887 1.00 92.44 94 ASP A CA 1
ATOM 751 C C . ASP A 1 94 ? 8.255 -11.469 -5.500 1.00 92.44 94 ASP A C 1
ATOM 753 O O . ASP A 1 94 ? 7.650 -10.967 -6.455 1.00 92.44 94 ASP A O 1
ATOM 757 N N . GLY A 1 95 ? 9.268 -10.812 -4.926 1.00 90.69 95 GLY A N 1
ATOM 758 C CA . GLY A 1 95 ? 9.730 -9.489 -5.352 1.00 90.69 95 GLY A CA 1
ATOM 759 C C . GLY A 1 95 ? 8.769 -8.340 -5.025 1.00 90.69 95 GLY A C 1
ATOM 760 O O . GLY A 1 95 ? 8.933 -7.251 -5.571 1.00 90.69 95 GLY A O 1
ATOM 761 N N . VAL A 1 96 ? 7.764 -8.580 -4.184 1.00 95.50 96 VAL A N 1
ATOM 762 C CA . VAL A 1 96 ? 7.028 -7.559 -3.437 1.00 95.50 96 VAL A CA 1
ATOM 763 C C . VAL A 1 96 ? 7.757 -7.333 -2.122 1.00 95.50 96 VAL A C 1
ATOM 765 O O . VAL A 1 96 ? 8.144 -8.280 -1.440 1.00 95.50 96 VAL A O 1
ATOM 768 N N . GLU A 1 97 ? 7.933 -6.072 -1.767 1.00 96.69 97 GLU A N 1
ATOM 769 C CA . GLU A 1 97 ? 8.566 -5.656 -0.524 1.00 96.69 97 GLU A CA 1
ATOM 770 C C . GLU A 1 97 ? 7.573 -4.797 0.243 1.00 96.69 97 GLU A C 1
ATOM 772 O O . GLU A 1 97 ? 6.924 -3.937 -0.354 1.00 96.69 97 GLU A O 1
ATOM 777 N N . ALA A 1 98 ? 7.466 -5.002 1.550 1.00 96.75 98 ALA A N 1
ATOM 778 C CA . ALA A 1 98 ? 6.627 -4.170 2.391 1.00 96.75 98 ALA A CA 1
ATOM 779 C C . ALA A 1 98 ? 7.333 -3.796 3.690 1.00 96.75 98 ALA A C 1
ATOM 781 O O . ALA A 1 98 ? 8.038 -4.602 4.302 1.00 96.75 98 ALA A O 1
ATOM 782 N N . LEU A 1 99 ? 7.131 -2.550 4.093 1.00 94.50 99 LEU A N 1
ATOM 783 C CA . LEU A 1 99 ? 7.748 -1.906 5.237 1.00 94.50 99 LEU A CA 1
ATOM 784 C C . LEU A 1 99 ? 6.664 -1.376 6.154 1.00 94.50 99 LEU A C 1
ATOM 786 O O . LEU A 1 99 ? 5.641 -0.880 5.694 1.00 94.50 99 LEU A O 1
ATOM 790 N N . ALA A 1 100 ? 6.940 -1.423 7.444 1.00 91.06 100 ALA A N 1
ATOM 791 C CA . ALA A 1 100 ? 6.073 -0.892 8.473 1.00 91.06 100 ALA A CA 1
ATOM 792 C C . ALA A 1 100 ? 6.927 -0.154 9.505 1.00 91.06 100 ALA A C 1
ATOM 794 O O . ALA A 1 100 ? 7.899 -0.708 10.022 1.00 91.06 100 ALA A O 1
ATOM 795 N N . ARG A 1 101 ? 6.549 1.085 9.830 1.00 87.00 101 ARG A N 1
ATOM 796 C CA . ARG A 1 101 ? 7.077 1.833 10.976 1.00 87.00 101 ARG A CA 1
ATOM 797 C C . ARG A 1 101 ? 5.916 2.316 11.821 1.00 87.00 101 ARG A C 1
ATOM 799 O O . ARG A 1 101 ? 5.015 2.988 11.331 1.00 87.00 101 ARG A O 1
ATOM 806 N N . PHE A 1 102 ? 5.978 1.976 13.098 1.00 76.75 102 PHE A N 1
ATOM 807 C CA . PHE A 1 102 ? 4.934 2.266 14.067 1.00 76.75 102 PHE A CA 1
ATOM 808 C C . PHE A 1 102 ? 5.597 2.798 15.320 1.00 76.75 102 PHE A C 1
ATOM 810 O O . PHE A 1 102 ? 6.496 2.154 15.866 1.00 76.75 102 PHE A O 1
ATOM 817 N N . ASP A 1 103 ? 5.148 3.955 15.778 1.00 69.81 103 ASP A N 1
ATOM 818 C CA . ASP A 1 103 ? 5.452 4.437 17.115 1.00 69.81 103 ASP A CA 1
ATOM 819 C C . ASP A 1 103 ? 4.171 4.867 17.838 1.00 69.81 103 ASP A C 1
ATOM 821 O O . ASP A 1 103 ? 3.060 4.537 17.421 1.00 69.81 103 ASP A O 1
ATOM 825 N N . ALA A 1 104 ? 4.324 5.510 18.995 1.00 61.25 104 ALA A N 1
ATOM 826 C CA . ALA A 1 104 ? 3.192 5.939 19.805 1.00 61.25 104 ALA A CA 1
ATOM 827 C C . ALA A 1 104 ? 2.344 7.018 19.115 1.00 61.25 104 ALA A C 1
ATOM 829 O O . ALA A 1 104 ? 1.212 7.259 19.538 1.00 61.25 104 ALA A O 1
ATOM 830 N N . GLU A 1 105 ? 2.885 7.684 18.092 1.00 63.44 105 GLU A N 1
ATOM 831 C CA . GLU A 1 105 ? 2.260 8.837 17.475 1.00 63.44 105 GLU A CA 1
ATOM 832 C C . GLU A 1 105 ? 1.764 8.570 16.060 1.00 63.44 105 GLU A C 1
ATOM 834 O O . GLU A 1 105 ? 0.641 8.980 15.760 1.00 63.44 105 GLU A O 1
ATOM 839 N N . ASP A 1 106 ? 2.523 7.832 15.257 1.00 70.81 106 ASP A N 1
ATOM 840 C CA . ASP A 1 106 ? 2.225 7.619 13.851 1.00 70.81 106 ASP A CA 1
ATOM 841 C C . ASP A 1 106 ? 2.388 6.155 13.424 1.00 70.81 106 ASP A C 1
ATOM 843 O O . ASP A 1 106 ? 3.229 5.391 13.915 1.00 70.81 106 ASP A O 1
ATOM 847 N N . ALA A 1 107 ? 1.583 5.786 12.432 1.00 83.25 107 ALA A N 1
ATOM 848 C CA . ALA A 1 107 ? 1.596 4.488 11.784 1.00 83.25 107 ALA A CA 1
ATOM 849 C C . ALA A 1 107 ? 1.789 4.682 10.279 1.00 83.25 107 ALA A C 1
ATOM 851 O O . ALA A 1 107 ? 0.925 5.238 9.597 1.00 83.25 107 ALA A O 1
ATOM 852 N N . PHE A 1 108 ? 2.923 4.202 9.774 1.00 89.12 108 PHE A N 1
ATOM 853 C CA . PHE A 1 108 ? 3.282 4.261 8.365 1.00 89.12 108 PHE A CA 1
ATOM 854 C C . PHE A 1 108 ? 3.522 2.860 7.828 1.00 89.12 108 PHE A C 1
ATOM 856 O O . PHE A 1 108 ? 4.252 2.060 8.419 1.00 89.12 108 PHE A O 1
ATOM 863 N N . SER A 1 109 ? 2.970 2.595 6.653 1.00 94.12 109 SER A N 1
ATOM 864 C CA . SER A 1 109 ? 3.332 1.438 5.853 1.00 94.12 109 SER A CA 1
ATOM 865 C C . SER A 1 109 ? 3.695 1.857 4.440 1.00 94.12 109 SER A C 1
ATOM 867 O O . SER A 1 109 ? 3.174 2.837 3.903 1.00 94.12 109 SER A O 1
ATOM 869 N N . ALA A 1 110 ? 4.599 1.108 3.825 1.00 96.00 110 ALA A N 1
ATOM 870 C CA . ALA A 1 110 ? 4.905 1.259 2.420 1.00 96.00 110 ALA A CA 1
ATOM 871 C C . ALA A 1 110 ? 5.063 -0.096 1.742 1.00 96.00 110 ALA A C 1
ATOM 873 O O . ALA A 1 110 ? 5.566 -1.047 2.333 1.00 96.00 110 ALA A O 1
ATOM 874 N N . ALA A 1 111 ? 4.691 -0.161 0.470 1.00 97.44 111 ALA A N 1
ATOM 875 C CA . ALA A 1 111 ? 4.910 -1.327 -0.371 1.00 97.44 111 ALA A CA 1
ATOM 876 C C . ALA A 1 111 ? 5.633 -0.921 -1.655 1.00 97.44 111 ALA A C 1
ATOM 878 O O . ALA A 1 111 ? 5.396 0.157 -2.201 1.00 97.44 111 ALA A O 1
ATOM 879 N N . TYR A 1 112 ? 6.515 -1.792 -2.131 1.00 96.31 112 TYR A N 1
ATOM 880 C CA . TYR A 1 112 ? 7.313 -1.609 -3.335 1.00 96.31 112 TYR A CA 1
ATOM 881 C C . TYR A 1 112 ? 7.190 -2.830 -4.228 1.00 96.31 112 TYR A C 1
ATOM 883 O O . TYR A 1 112 ? 7.362 -3.972 -3.790 1.00 96.31 112 TYR A O 1
ATOM 891 N N . VAL A 1 113 ? 6.929 -2.575 -5.508 1.00 95.62 113 VAL A N 1
ATOM 892 C CA . VAL A 1 113 ? 6.864 -3.610 -6.536 1.00 95.62 113 VAL A CA 1
ATOM 893 C C . VAL A 1 113 ? 7.539 -3.116 -7.813 1.00 95.62 113 VAL A C 1
ATOM 895 O O . VAL A 1 113 ? 7.088 -2.114 -8.377 1.00 95.62 113 VAL A O 1
ATOM 898 N N . PRO A 1 114 ? 8.562 -3.824 -8.328 1.00 93.00 114 PRO A N 1
ATOM 899 C CA . PRO A 1 114 ? 9.168 -3.510 -9.617 1.00 93.00 114 PRO A CA 1
ATOM 900 C C . PRO A 1 114 ? 8.122 -3.480 -10.733 1.00 93.00 114 PRO A C 1
ATOM 902 O O . PRO A 1 114 ? 7.352 -4.426 -10.903 1.00 93.00 114 PRO A O 1
ATOM 905 N N . CYS A 1 115 ? 8.102 -2.407 -11.513 1.00 89.44 115 CYS A N 1
ATOM 906 C CA . CYS A 1 115 ? 7.126 -2.170 -12.565 1.00 89.44 115 CYS A CA 1
ATOM 907 C C . CYS A 1 115 ? 7.774 -1.460 -13.748 1.00 89.44 115 CYS A C 1
ATOM 909 O O . CYS A 1 115 ? 8.146 -0.300 -13.634 1.00 89.44 115 CYS A O 1
ATOM 911 N N . ALA A 1 116 ? 7.800 -2.098 -14.918 1.00 84.38 116 ALA A N 1
ATOM 912 C CA . ALA A 1 116 ? 8.021 -1.390 -16.175 1.00 84.38 116 ALA A CA 1
ATOM 913 C C . ALA A 1 116 ? 6.662 -0.997 -16.782 1.00 84.38 116 ALA A C 1
ATOM 915 O O . ALA A 1 116 ? 5.940 -1.861 -17.279 1.00 84.38 116 ALA A O 1
ATOM 916 N N . SER A 1 117 ? 6.278 0.283 -16.728 1.00 76.12 117 SER A N 1
ATOM 917 C CA . SER A 1 117 ? 5.019 0.760 -17.326 1.00 76.12 117 SER A CA 1
ATOM 918 C C . SER A 1 117 ? 5.248 1.321 -18.736 1.00 76.12 117 SER A C 1
ATOM 920 O O . SER A 1 117 ? 6.126 2.165 -18.906 1.00 76.12 117 SER A O 1
ATOM 922 N N . PRO A 1 118 ? 4.437 0.946 -19.746 1.00 70.94 118 PRO A N 1
ATOM 923 C CA . PRO A 1 118 ? 4.532 1.528 -21.087 1.00 70.94 118 PRO A CA 1
ATOM 924 C C . PRO A 1 118 ? 4.095 3.002 -21.136 1.00 70.94 118 PRO A C 1
ATOM 926 O O . PRO A 1 118 ? 4.366 3.687 -22.118 1.00 70.94 118 PRO A O 1
ATOM 929 N N . ALA A 1 119 ? 3.389 3.486 -20.107 1.00 64.56 119 ALA A N 1
ATOM 930 C CA . ALA A 1 119 ? 2.860 4.846 -20.051 1.00 64.56 119 ALA A CA 1
ATOM 931 C C . ALA A 1 119 ? 3.903 5.885 -19.611 1.00 64.56 119 ALA A C 1
ATOM 933 O O . ALA A 1 119 ? 3.681 7.078 -19.810 1.00 64.56 119 ALA A O 1
ATOM 934 N N . ILE A 1 120 ? 5.027 5.443 -19.038 1.00 64.75 120 ILE A N 1
ATOM 935 C CA . ILE A 1 120 ? 6.076 6.323 -18.525 1.00 64.75 120 ILE A CA 1
ATOM 936 C C . ILE A 1 120 ? 7.295 6.174 -19.438 1.00 64.75 120 ILE A C 1
ATOM 938 O O . ILE A 1 120 ? 7.939 5.123 -19.426 1.00 64.75 120 ILE A O 1
ATOM 942 N N . PRO A 1 121 ? 7.611 7.185 -20.270 1.00 60.06 121 PRO A N 1
ATOM 943 C CA . PRO A 1 121 ? 8.780 7.153 -21.129 1.00 60.06 121 PRO A CA 1
ATOM 944 C C . PRO A 1 121 ? 10.022 6.922 -20.275 1.00 60.06 121 PRO A C 1
ATOM 946 O O . PRO A 1 121 ? 10.227 7.623 -19.286 1.00 60.06 121 PRO A O 1
ATOM 949 N N . SER A 1 122 ? 10.886 5.995 -20.680 1.00 56.81 122 SER A N 1
ATOM 950 C CA . SER A 1 122 ? 12.223 5.833 -20.109 1.00 56.81 122 SER A CA 1
ATOM 951 C C . SER A 1 122 ? 13.112 7.012 -20.534 1.00 56.81 122 SER A C 1
ATOM 953 O O . SER A 1 122 ? 14.092 6.841 -21.256 1.00 56.81 122 SER A O 1
ATOM 955 N N . TYR A 1 123 ? 12.752 8.242 -20.165 1.00 50.38 123 TYR A N 1
ATOM 956 C CA . TYR A 1 123 ? 13.484 9.448 -20.567 1.00 50.38 123 TYR A CA 1
ATOM 957 C C . TYR A 1 123 ? 14.901 9.501 -19.972 1.00 50.38 123 TYR A C 1
ATOM 959 O O . TYR A 1 123 ? 15.706 10.327 -20.384 1.00 50.38 123 TYR A O 1
ATOM 967 N N . ASP A 1 124 ? 15.214 8.589 -19.051 1.00 48.50 124 ASP A N 1
ATOM 968 C CA . ASP A 1 124 ? 16.509 8.454 -18.392 1.00 48.50 124 ASP A CA 1
ATOM 969 C C . ASP A 1 124 ? 17.066 7.027 -18.569 1.00 48.50 124 ASP A C 1
ATOM 971 O O . ASP A 1 124 ? 17.599 6.440 -17.637 1.00 48.50 124 ASP A O 1
ATOM 975 N N . ALA A 1 125 ? 16.945 6.434 -19.768 1.00 44.38 125 ALA A N 1
ATOM 976 C CA . ALA A 1 125 ? 17.563 5.136 -20.099 1.00 44.38 125 ALA A CA 1
ATOM 977 C C . ALA A 1 125 ? 19.104 5.122 -19.934 1.00 44.38 125 ALA A C 1
ATOM 979 O O . ALA A 1 125 ? 19.721 4.061 -19.947 1.00 44.38 125 ALA A O 1
ATOM 980 N N . SER A 1 126 ? 19.730 6.291 -19.757 1.00 44.25 126 SER A N 1
ATOM 981 C CA . SER A 1 126 ? 21.147 6.448 -19.406 1.00 44.25 126 SER A CA 1
ATOM 982 C C . SER A 1 126 ? 21.439 6.219 -17.916 1.00 44.25 126 SER A C 1
ATOM 984 O O . SER A 1 126 ? 22.598 6.049 -17.540 1.00 44.25 126 SER A O 1
ATOM 986 N N . ARG A 1 127 ? 20.412 6.179 -17.056 1.00 48.53 127 ARG A N 1
ATOM 987 C CA . ARG A 1 127 ? 20.516 5.786 -15.650 1.00 48.53 127 ARG A CA 1
ATOM 988 C C . ARG A 1 127 ? 19.693 4.524 -15.472 1.00 48.53 127 ARG A C 1
ATOM 990 O O . ARG A 1 127 ? 18.476 4.569 -15.547 1.00 48.53 127 ARG A O 1
ATOM 997 N N . ASN A 1 128 ? 20.372 3.415 -15.228 1.00 52.78 128 ASN A N 1
ATOM 998 C CA . ASN A 1 128 ? 19.856 2.067 -14.987 1.00 52.78 128 ASN A CA 1
ATOM 999 C C . ASN A 1 128 ? 18.915 1.994 -13.751 1.00 52.78 128 ASN A C 1
ATOM 1001 O O . ASN A 1 128 ? 19.213 1.325 -12.767 1.00 52.78 128 ASN A O 1
ATOM 1005 N N . LYS A 1 129 ? 17.836 2.781 -13.728 1.00 60.38 129 LYS A N 1
ATOM 1006 C CA . LYS A 1 129 ? 16.930 2.942 -12.593 1.00 60.38 129 LYS A CA 1
ATOM 1007 C C . LYS A 1 129 ? 15.714 2.066 -12.818 1.00 60.38 129 LYS A C 1
ATOM 1009 O O . LYS A 1 129 ? 14.915 2.329 -13.718 1.00 60.38 129 LYS A O 1
ATOM 1014 N N . ASP A 1 130 ? 15.574 1.063 -11.964 1.00 75.38 130 ASP A N 1
ATOM 1015 C CA . ASP A 1 130 ? 14.360 0.266 -11.872 1.00 75.38 130 ASP A CA 1
ATOM 1016 C C . ASP A 1 130 ? 13.164 1.193 -11.636 1.00 75.38 130 ASP A C 1
ATOM 1018 O O . ASP A 1 130 ? 13.217 2.105 -10.810 1.00 75.38 130 ASP A O 1
ATOM 1022 N N . TYR A 1 131 ? 12.086 0.997 -12.387 1.00 84.25 131 TYR A N 1
ATOM 1023 C CA . TYR A 1 131 ? 10.811 1.637 -12.089 1.00 84.25 131 TYR A CA 1
ATOM 1024 C C . TYR A 1 131 ? 10.033 0.751 -11.129 1.00 84.25 131 TYR A C 1
ATOM 1026 O O . TYR A 1 131 ? 10.120 -0.479 -11.184 1.00 84.25 131 TYR A O 1
ATOM 1034 N N . ALA A 1 132 ? 9.254 1.374 -10.254 1.00 91.06 132 ALA A N 1
ATOM 1035 C CA . ALA A 1 132 ? 8.440 0.652 -9.295 1.00 91.06 132 ALA A CA 1
ATOM 1036 C C . ALA A 1 132 ? 7.114 1.354 -9.043 1.00 91.06 132 ALA A C 1
ATOM 1038 O O . ALA A 1 132 ? 7.033 2.583 -9.089 1.00 91.06 132 ALA A O 1
ATOM 1039 N N . VAL A 1 133 ? 6.098 0.547 -8.740 1.00 94.19 133 VAL A N 1
ATOM 1040 C CA . VAL A 1 133 ? 4.918 1.010 -8.013 1.00 94.19 133 VAL A CA 1
ATOM 1041 C C . VAL A 1 133 ? 5.321 1.093 -6.547 1.00 94.19 133 VAL A C 1
ATOM 1043 O O . VAL A 1 133 ? 5.773 0.100 -5.975 1.00 94.19 133 VAL A O 1
ATOM 1046 N N . ILE A 1 134 ? 5.159 2.269 -5.952 1.00 95.00 134 ILE A N 1
ATOM 1047 C CA . ILE A 1 134 ? 5.325 2.484 -4.517 1.00 95.00 134 ILE A CA 1
ATOM 1048 C C . ILE A 1 134 ? 3.983 2.909 -3.959 1.00 95.00 134 ILE A C 1
ATOM 1050 O O . ILE A 1 134 ? 3.428 3.884 -4.456 1.00 95.00 134 ILE A O 1
ATOM 1054 N N . ALA A 1 135 ? 3.500 2.238 -2.922 1.00 96.56 135 ALA A N 1
ATOM 1055 C CA . ALA A 1 135 ? 2.453 2.765 -2.058 1.00 96.56 135 ALA A CA 1
ATOM 1056 C C . ALA A 1 135 ? 3.072 3.269 -0.756 1.00 96.56 135 ALA A C 1
ATOM 1058 O O . ALA A 1 135 ? 3.914 2.591 -0.178 1.00 96.56 135 ALA A O 1
ATOM 1059 N N . GLU A 1 136 ? 2.633 4.434 -0.301 1.00 95.19 136 GLU A N 1
ATOM 1060 C CA . GL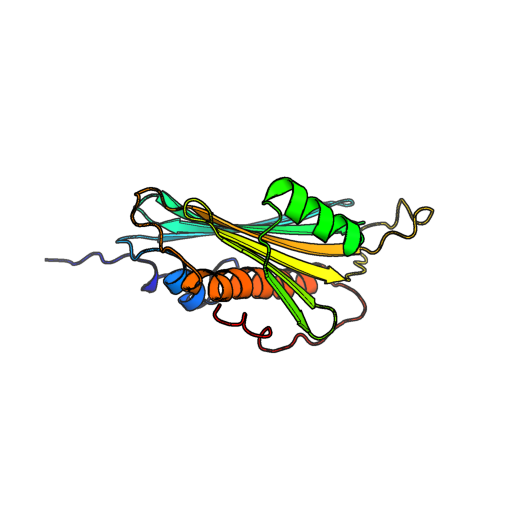U A 1 136 ? 2.831 4.934 1.058 1.00 95.19 136 GLU A CA 1
ATOM 1061 C C . GLU A 1 136 ? 1.439 5.127 1.659 1.00 95.19 136 GLU A C 1
ATOM 1063 O O . GLU A 1 136 ? 0.592 5.788 1.053 1.00 95.19 136 GLU A O 1
ATOM 1068 N N . VAL A 1 137 ? 1.188 4.511 2.811 1.00 94.75 137 VAL A N 1
ATOM 1069 C CA . VAL A 1 137 ? -0.083 4.597 3.528 1.00 94.75 137 VAL A CA 1
ATOM 1070 C C . VAL A 1 137 ? 0.186 5.041 4.954 1.00 94.75 137 VAL A C 1
ATOM 1072 O O . VAL A 1 137 ? 1.060 4.502 5.634 1.00 94.75 137 VAL A O 1
ATOM 1075 N N . GLU A 1 138 ? -0.581 6.023 5.398 1.00 91.12 138 GLU A N 1
ATOM 1076 C CA . GLU A 1 138 ? -0.538 6.560 6.748 1.00 91.12 138 GLU A CA 1
ATOM 1077 C C . GLU A 1 138 ? -1.922 6.499 7.392 1.00 91.12 138 GLU A C 1
ATOM 1079 O O . GLU A 1 138 ? -2.956 6.585 6.719 1.00 91.12 138 GLU A O 1
ATOM 1084 N N . VAL A 1 139 ? -1.928 6.343 8.712 1.00 88.00 139 VAL A N 1
ATOM 1085 C CA . VAL A 1 139 ? -3.129 6.464 9.539 1.00 88.00 139 VAL A CA 1
ATOM 1086 C C . VAL A 1 139 ? -2.956 7.663 10.452 1.00 88.00 139 VAL A C 1
ATOM 1088 O O . VAL A 1 139 ? -1.970 7.756 11.178 1.00 88.00 139 VAL A O 1
ATOM 1091 N N . SER A 1 140 ? -3.945 8.550 10.450 1.00 83.38 140 SER A N 1
ATOM 1092 C CA . SER A 1 140 ? -4.034 9.678 11.372 1.00 83.38 140 SER A CA 1
ATOM 1093 C C . SER A 1 140 ? -5.267 9.525 12.260 1.00 83.38 140 SER A C 1
ATOM 1095 O O . SER A 1 140 ? -6.363 9.249 11.772 1.00 83.38 140 SER A O 1
ATOM 1097 N N . VAL A 1 141 ? -5.107 9.695 13.573 1.00 78.75 141 VAL A N 1
ATOM 1098 C CA . VAL A 1 141 ? -6.201 9.591 14.552 1.00 78.75 141 VAL A CA 1
ATOM 1099 C C . VAL A 1 141 ? -6.249 10.873 15.379 1.00 78.75 141 VAL A C 1
ATOM 1101 O O . VAL A 1 141 ? -5.311 11.179 16.113 1.00 78.75 141 VAL A O 1
ATOM 1104 N N . TYR A 1 142 ? -7.342 11.626 15.224 1.00 70.12 142 TYR A N 1
ATOM 1105 C CA . TYR A 1 142 ? -7.498 13.009 15.699 1.00 70.12 142 TYR A CA 1
ATOM 1106 C C . TYR A 1 142 ? -7.664 13.151 17.224 1.00 70.12 142 TYR A C 1
ATOM 1108 O O . TYR A 1 142 ? -7.371 14.197 17.792 1.00 70.12 142 TYR A O 1
ATOM 1116 N N . GLU A 1 143 ? -8.055 12.091 17.928 1.00 59.41 143 GLU A N 1
ATOM 1117 C CA . GLU A 1 143 ? -8.086 12.062 19.393 1.00 59.41 143 GLU A CA 1
ATOM 1118 C C . GLU A 1 143 ? -7.111 10.992 19.882 1.00 59.41 143 GLU A C 1
ATOM 1120 O O . GLU A 1 143 ? -7.010 9.941 19.260 1.00 59.41 143 GLU A O 1
ATOM 1125 N N . HIS A 1 144 ? -6.422 11.202 21.008 1.00 52.94 144 HIS A N 1
ATOM 1126 C CA . HIS A 1 144 ? -5.403 10.306 21.592 1.00 52.94 144 HIS A CA 1
ATOM 1127 C C . HIS A 1 144 ? -5.847 8.851 21.907 1.00 52.94 144 HIS A C 1
ATOM 1129 O O . HIS A 1 144 ? -5.153 8.128 22.613 1.00 52.94 144 HIS A O 1
ATOM 1135 N N . ARG A 1 145 ? -6.972 8.378 21.363 1.00 54.12 145 ARG A N 1
ATOM 1136 C CA . ARG A 1 145 ? -7.350 6.969 21.196 1.00 54.12 145 ARG A CA 1
ATOM 1137 C C . ARG A 1 145 ? -6.656 6.356 19.974 1.00 54.12 145 ARG A C 1
ATOM 1139 O O . ARG A 1 145 ? -7.297 5.688 19.162 1.00 54.12 145 ARG A O 1
ATOM 1146 N N . LYS A 1 146 ? -5.358 6.625 19.816 1.00 54.41 146 LYS A N 1
ATOM 1147 C CA . LYS A 1 146 ? -4.549 5.986 18.777 1.00 54.41 146 LYS A CA 1
ATOM 1148 C C . LYS A 1 146 ? -4.648 4.477 19.016 1.00 54.41 146 LYS A C 1
ATOM 1150 O O . LYS A 1 146 ? -4.423 4.052 20.151 1.00 54.41 146 LYS A O 1
ATOM 1155 N N . PRO A 1 147 ? -5.011 3.654 18.023 1.00 54.00 147 PRO A N 1
ATOM 1156 C CA . PRO A 1 147 ? -4.774 2.234 18.149 1.00 54.00 147 PRO A CA 1
ATOM 1157 C C . PRO A 1 147 ? -3.253 2.073 18.259 1.00 54.00 147 PRO A C 1
ATOM 1159 O O . PRO A 1 147 ? -2.504 2.380 17.338 1.00 54.00 147 PRO A O 1
ATOM 1162 N N . THR A 1 148 ? -2.779 1.737 19.452 1.00 52.75 148 THR A N 1
ATOM 1163 C CA . THR A 1 148 ? -1.352 1.611 19.739 1.00 52.75 148 THR A CA 1
ATOM 1164 C C . THR A 1 148 ? -0.869 0.220 19.355 1.00 52.75 148 THR A C 1
ATOM 1166 O O . THR A 1 148 ? -1.487 -0.766 19.754 1.00 52.75 148 THR A O 1
ATOM 1169 N N . GLY A 1 149 ? 0.294 0.135 18.710 1.00 57.53 149 GLY A N 1
ATOM 1170 C CA . GLY A 1 149 ? 1.136 -1.062 18.761 1.00 57.53 149 GLY A CA 1
ATOM 1171 C C . GLY A 1 149 ? 1.206 -1.918 17.495 1.00 57.53 149 GLY A C 1
ATOM 1172 O O . GLY A 1 149 ? 0.823 -1.510 16.399 1.00 57.53 149 GLY A O 1
ATOM 1173 N N . ALA A 1 150 ? 1.767 -3.121 17.672 1.00 59.75 150 ALA A N 1
ATOM 1174 C CA . ALA A 1 150 ? 2.035 -4.109 16.626 1.00 59.75 150 ALA A CA 1
ATOM 1175 C C . ALA A 1 150 ? 0.778 -4.547 15.853 1.00 59.75 150 ALA A C 1
ATOM 1177 O O . ALA A 1 150 ? 0.862 -4.875 14.673 1.00 59.75 150 ALA A O 1
ATOM 1178 N N . THR A 1 151 ? -0.395 -4.458 16.481 1.00 71.62 151 THR A N 1
ATOM 1179 C CA . THR A 1 151 ? -1.695 -4.847 15.919 1.00 71.62 151 THR A CA 1
ATOM 1180 C C . THR A 1 151 ? -2.110 -4.053 14.680 1.00 71.62 151 THR A C 1
ATOM 1182 O O . THR A 1 151 ? -2.887 -4.565 13.880 1.00 71.62 151 THR A O 1
ATOM 1185 N N . LEU A 1 152 ? -1.575 -2.844 14.467 1.00 81.81 152 LEU A N 1
ATOM 1186 C CA . LEU A 1 152 ? -1.817 -2.072 13.240 1.00 81.81 152 LEU A CA 1
ATOM 1187 C C . LEU A 1 152 ? -0.809 -2.349 12.119 1.00 81.81 152 LEU A C 1
ATOM 1189 O O . LEU A 1 152 ? -1.084 -1.994 10.969 1.00 81.81 152 LEU A O 1
ATOM 1193 N N . ARG A 1 153 ? 0.340 -2.974 12.431 1.00 86.69 153 ARG A N 1
ATOM 1194 C CA . ARG A 1 153 ? 1.427 -3.215 11.465 1.00 86.69 153 ARG A CA 1
ATOM 1195 C C . ARG A 1 153 ? 0.912 -3.939 10.246 1.00 86.69 153 ARG A C 1
ATOM 1197 O O . ARG A 1 153 ? 1.080 -3.480 9.119 1.00 86.69 153 ARG A O 1
ATOM 1204 N N . GLN A 1 154 ? 0.252 -5.057 10.502 1.00 91.69 154 GLN A N 1
ATOM 1205 C CA . GLN A 1 154 ? -0.197 -5.924 9.440 1.00 91.69 154 GLN A CA 1
ATOM 1206 C C . GLN A 1 154 ? -1.364 -5.329 8.644 1.00 91.69 154 GLN A C 1
ATOM 1208 O O . GLN A 1 154 ? -1.218 -5.229 7.427 1.00 91.69 154 GLN A O 1
ATOM 1213 N N . PRO A 1 155 ? -2.478 -4.878 9.258 1.00 92.62 155 PRO A N 1
ATOM 1214 C CA . PRO A 1 155 ? -3.620 -4.406 8.478 1.00 92.62 155 PRO A CA 1
ATOM 1215 C C . PRO A 1 155 ? -3.287 -3.171 7.632 1.00 92.62 155 PRO A C 1
ATOM 1217 O O . PRO A 1 155 ? -3.729 -3.070 6.489 1.00 92.62 155 PRO A O 1
ATOM 1220 N N . LEU A 1 156 ? -2.446 -2.260 8.139 1.00 92.56 156 LEU A N 1
ATOM 1221 C CA . LEU A 1 156 ? -2.014 -1.097 7.362 1.00 92.56 156 LEU A CA 1
ATOM 1222 C C . LEU A 1 156 ? -1.113 -1.492 6.183 1.00 92.56 156 LEU A C 1
ATOM 1224 O O . LEU A 1 156 ? -1.252 -0.951 5.083 1.00 92.56 156 LEU A O 1
ATOM 1228 N N . THR A 1 157 ? -0.226 -2.466 6.387 1.00 95.31 157 THR A N 1
ATOM 1229 C CA . THR A 1 157 ? 0.585 -3.043 5.310 1.00 95.31 157 THR A CA 1
ATOM 1230 C C . THR A 1 157 ? -0.251 -3.791 4.278 1.00 95.31 157 THR A C 1
ATOM 1232 O O . THR A 1 157 ? 0.008 -3.662 3.080 1.00 95.31 157 THR A O 1
ATOM 1235 N N . ASP A 1 158 ? -1.299 -4.493 4.693 1.00 96.50 158 ASP A N 1
ATOM 1236 C CA . ASP A 1 158 ? -2.214 -5.163 3.772 1.00 96.50 158 ASP A CA 1
ATOM 1237 C C . ASP A 1 158 ? -2.990 -4.146 2.915 1.00 96.50 158 ASP A C 1
ATOM 1239 O O . ASP A 1 158 ? -3.166 -4.363 1.714 1.00 96.50 158 ASP A O 1
ATOM 1243 N N . ILE A 1 159 ? -3.372 -2.989 3.475 1.00 96.44 159 ILE A N 1
ATOM 1244 C CA . ILE A 1 159 ? -3.945 -1.872 2.701 1.00 96.44 159 ILE A CA 1
ATOM 1245 C C . ILE A 1 159 ? -2.933 -1.360 1.665 1.00 96.44 159 ILE A C 1
ATOM 1247 O O . ILE A 1 159 ? -3.270 -1.237 0.483 1.00 96.44 159 ILE A O 1
ATOM 1251 N N . ALA A 1 160 ? -1.681 -1.105 2.068 1.00 97.12 160 ALA A N 1
ATOM 1252 C CA . ALA A 1 160 ? -0.620 -0.676 1.149 1.00 97.12 160 ALA A CA 1
ATOM 1253 C C . ALA A 1 160 ? -0.392 -1.698 0.022 1.00 97.12 160 ALA A C 1
ATOM 1255 O O . ALA A 1 160 ? -0.219 -1.329 -1.146 1.00 97.12 160 ALA A O 1
ATOM 1256 N N . TYR A 1 161 ? -0.457 -2.989 0.347 1.00 97.62 161 TYR A N 1
ATOM 1257 C CA . TYR A 1 161 ? -0.336 -4.081 -0.609 1.00 97.62 161 TYR A CA 1
ATOM 1258 C C . TYR A 1 161 ? -1.496 -4.127 -1.607 1.00 97.62 161 TYR A C 1
ATOM 1260 O O . TYR A 1 161 ? -1.269 -4.211 -2.817 1.00 97.62 161 TYR A O 1
ATOM 1268 N N . GLN A 1 162 ? -2.738 -4.021 -1.130 1.00 97.62 162 GLN A N 1
ATOM 1269 C CA . GLN A 1 162 ? -3.929 -4.018 -1.980 1.00 97.62 162 GLN A CA 1
ATOM 1270 C C . GLN A 1 162 ? -3.945 -2.823 -2.943 1.00 97.62 162 GLN A C 1
ATOM 1272 O O . GLN A 1 162 ? -4.162 -2.998 -4.147 1.00 97.62 162 GLN A O 1
ATOM 1277 N N . LEU A 1 16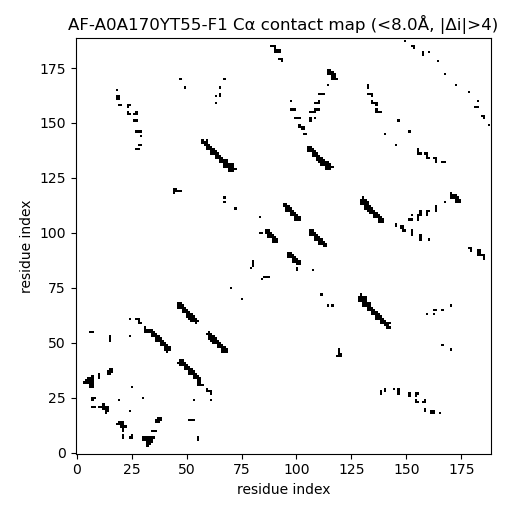3 ? -3.597 -1.631 -2.453 1.00 96.81 163 LEU A N 1
ATOM 1278 C CA . LEU A 1 163 ? -3.441 -0.435 -3.283 1.00 96.81 163 LEU A CA 1
ATOM 1279 C C . LEU A 1 163 ? -2.332 -0.607 -4.332 1.00 96.81 163 LEU A C 1
ATOM 1281 O O . LEU A 1 163 ? -2.514 -0.260 -5.502 1.00 96.81 163 LEU A O 1
ATOM 1285 N N . THR A 1 164 ? -1.207 -1.211 -3.949 1.00 96.38 164 THR A N 1
ATOM 1286 C CA . THR A 1 164 ? -0.104 -1.509 -4.872 1.00 96.38 164 THR A CA 1
ATOM 1287 C C . THR A 1 164 ? -0.531 -2.481 -5.970 1.00 96.38 164 THR A C 1
ATOM 1289 O O . THR A 1 164 ? -0.273 -2.223 -7.145 1.00 96.38 164 THR A O 1
ATOM 1292 N N . LYS A 1 165 ? -1.241 -3.565 -5.624 1.00 96.31 165 LYS A N 1
ATOM 1293 C CA . LYS A 1 165 ? -1.809 -4.527 -6.588 1.00 96.31 165 LYS A CA 1
ATOM 1294 C C . LYS A 1 165 ? -2.751 -3.848 -7.574 1.00 96.31 165 LYS A C 1
ATOM 1296 O O . LYS A 1 165 ? -2.702 -4.131 -8.773 1.00 96.31 165 LYS A O 1
ATOM 1301 N N . HIS A 1 166 ? -3.614 -2.971 -7.070 1.00 94.94 166 HIS A N 1
ATOM 1302 C CA . HIS A 1 166 ? -4.566 -2.230 -7.883 1.00 94.94 166 HIS A CA 1
ATOM 1303 C C . HIS A 1 166 ? -3.842 -1.328 -8.892 1.00 94.94 166 HIS A C 1
ATOM 1305 O O . HIS A 1 166 ? -4.050 -1.445 -10.102 1.00 94.94 166 HIS A O 1
ATOM 1311 N N . VAL A 1 167 ? -2.906 -0.505 -8.418 1.00 93.25 167 VAL A N 1
ATOM 1312 C CA . VAL A 1 167 ? -2.153 0.417 -9.275 1.00 93.25 167 VAL A CA 1
ATOM 1313 C C . VAL A 1 167 ? -1.237 -0.309 -10.251 1.00 93.25 167 VAL A C 1
ATOM 1315 O O . VAL A 1 167 ? -1.141 0.107 -11.401 1.00 93.25 167 VAL A O 1
ATOM 1318 N N . TYR A 1 168 ? -0.632 -1.429 -9.861 1.00 93.31 168 TYR A N 1
ATOM 1319 C CA . TYR A 1 168 ? 0.167 -2.253 -10.769 1.00 93.31 168 TYR A CA 1
ATOM 1320 C C . TYR A 1 168 ? -0.617 -2.661 -12.024 1.00 93.31 168 TYR A C 1
ATOM 1322 O O . TYR A 1 168 ? -0.106 -2.600 -13.148 1.00 93.31 168 TYR A O 1
ATOM 1330 N N . LYS A 1 169 ? -1.890 -3.035 -11.837 1.00 92.56 169 LYS A N 1
ATOM 1331 C CA . LYS A 1 169 ? -2.806 -3.374 -12.932 1.00 92.56 169 LYS A CA 1
ATOM 1332 C C . LYS A 1 169 ? -3.181 -2.137 -13.747 1.00 92.56 169 LYS A C 1
ATOM 1334 O O . LYS A 1 169 ? -3.075 -2.179 -14.973 1.00 92.56 169 LYS A O 1
ATOM 1339 N N . LEU A 1 170 ? -3.565 -1.035 -13.094 1.00 90.75 170 LEU A N 1
ATOM 1340 C CA . LEU A 1 170 ? -3.932 0.211 -13.782 1.00 90.75 170 LEU A CA 1
ATOM 1341 C C . LEU A 1 170 ? -2.782 0.785 -14.624 1.00 90.75 170 LEU A C 1
ATOM 1343 O O . LEU A 1 170 ? -2.994 1.222 -15.755 1.00 90.75 170 LEU A O 1
ATOM 1347 N N . ALA A 1 171 ? -1.557 0.729 -14.101 1.00 88.50 171 ALA A N 1
ATOM 1348 C CA . ALA A 1 171 ? -0.343 1.182 -14.771 1.00 88.50 171 ALA A CA 1
ATOM 1349 C C . ALA A 1 171 ? 0.145 0.212 -15.863 1.00 88.50 171 ALA A C 1
ATOM 1351 O O . ALA A 1 171 ? 1.120 0.513 -16.558 1.00 88.50 171 ALA A O 1
ATOM 1352 N N . LYS A 1 172 ? -0.526 -0.939 -16.038 1.00 89.50 172 LYS A N 1
ATOM 1353 C CA . LYS A 1 172 ? -0.209 -1.978 -17.033 1.00 89.50 172 LYS A CA 1
ATOM 1354 C C . LYS A 1 172 ? 1.259 -2.418 -16.971 1.00 89.50 172 LYS A C 1
ATOM 1356 O O . LYS A 1 172 ? 1.903 -2.589 -18.009 1.00 89.50 172 LYS A O 1
ATOM 1361 N N . CYS A 1 173 ? 1.776 -2.570 -15.754 1.00 89.00 173 CYS A N 1
ATOM 1362 C CA . CYS A 1 173 ? 3.166 -2.926 -15.498 1.00 89.00 173 CYS A CA 1
ATOM 1363 C C . CYS A 1 173 ? 3.568 -4.247 -16.180 1.00 89.00 173 CYS A C 1
ATOM 1365 O O . CYS A 1 173 ? 2.768 -5.182 -16.299 1.00 89.00 173 CYS A O 1
ATOM 1367 N N . LYS A 1 174 ? 4.824 -4.313 -16.632 1.00 86.50 174 LYS A N 1
ATOM 1368 C CA . LYS A 1 174 ? 5.456 -5.487 -17.238 1.00 86.50 174 LYS A CA 1
ATOM 1369 C C . LYS A 1 174 ? 6.667 -5.967 -16.418 1.00 86.50 174 LYS A C 1
ATOM 1371 O O . LYS A 1 174 ? 7.355 -5.127 -15.833 1.00 86.50 174 LYS A O 1
ATOM 1376 N N . PRO A 1 175 ? 6.952 -7.287 -16.417 1.00 85.44 175 PRO A N 1
ATOM 1377 C CA . PRO A 1 175 ? 6.070 -8.360 -16.909 1.00 85.44 175 PRO A CA 1
ATOM 1378 C C . PRO A 1 175 ? 4.763 -8.400 -16.101 1.00 85.44 175 PRO A C 1
ATOM 1380 O O . PRO A 1 175 ? 4.742 -7.926 -14.976 1.00 85.44 175 PRO A O 1
ATOM 1383 N N . SER A 1 176 ? 3.663 -8.919 -16.660 1.00 86.06 176 SER A N 1
ATOM 1384 C CA . SER A 1 176 ? 2.492 -9.189 -15.809 1.00 86.06 176 SER A CA 1
ATOM 1385 C C . SER A 1 176 ? 2.925 -10.162 -14.716 1.00 86.06 176 SER A C 1
ATOM 1387 O O . SER A 1 176 ? 3.696 -11.078 -15.001 1.00 86.06 176 SER A O 1
ATOM 1389 N N . ARG A 1 177 ? 2.451 -9.962 -13.490 1.00 89.31 177 ARG A N 1
ATOM 1390 C CA . ARG A 1 177 ? 2.698 -10.884 -12.385 1.00 89.31 177 ARG A CA 1
ATOM 1391 C C . ARG A 1 177 ? 1.395 -11.251 -11.715 1.00 89.31 177 ARG A C 1
ATOM 1393 O O . ARG A 1 177 ? 0.506 -10.406 -11.573 1.00 89.31 177 ARG A O 1
ATOM 1400 N N . ASP A 1 178 ? 1.350 -12.489 -11.262 1.00 90.06 178 ASP A N 1
ATOM 1401 C CA . ASP A 1 178 ? 0.388 -12.901 -10.266 1.00 90.06 178 ASP A CA 1
ATOM 1402 C C . ASP A 1 178 ? 0.936 -12.496 -8.907 1.00 90.06 178 ASP A C 1
ATOM 1404 O O . ASP A 1 178 ? 2.108 -12.691 -8.588 1.00 90.06 178 ASP A O 1
ATOM 1408 N N . PHE A 1 179 ? 0.091 -11.823 -8.144 1.00 94.19 179 PHE A N 1
ATOM 1409 C CA . PHE A 1 179 ? 0.431 -11.393 -6.804 1.00 94.19 179 PHE A CA 1
ATOM 1410 C C . PHE A 1 179 ? 0.010 -12.475 -5.820 1.00 94.19 179 PHE A C 1
ATOM 1412 O O . PHE A 1 179 ? -1.125 -12.949 -5.946 1.00 94.19 179 PHE A O 1
ATOM 1419 N N . PRO A 1 180 ? 0.838 -12.782 -4.807 1.00 94.56 180 PRO A N 1
ATOM 1420 C CA . PRO A 1 180 ? 0.403 -13.567 -3.663 1.00 94.56 180 PRO A CA 1
ATOM 1421 C C . PRO A 1 180 ? -0.934 -13.063 -3.111 1.00 94.56 180 PRO A C 1
ATOM 1423 O O . PRO A 1 180 ? -1.257 -11.863 -3.184 1.00 94.56 180 PRO A O 1
ATOM 1426 N N . GLU A 1 181 ? -1.741 -13.979 -2.588 1.00 93.19 181 GLU A N 1
ATOM 1427 C CA . GLU A 1 181 ? -3.016 -13.617 -1.972 1.00 93.19 181 GLU A CA 1
ATOM 1428 C C . GLU A 1 181 ? -2.778 -12.661 -0.799 1.00 93.19 181 GLU A C 1
ATOM 1430 O O . GLU A 1 181 ? -3.343 -11.565 -0.775 1.00 93.19 181 GLU A O 1
ATOM 1435 N N . GLU A 1 182 ? -1.816 -13.015 0.054 1.00 94.00 182 GLU A N 1
ATOM 1436 C CA . GLU A 1 182 ? -1.420 -12.277 1.249 1.00 94.00 182 GLU A CA 1
ATOM 1437 C C . GLU A 1 182 ? 0.099 -12.062 1.304 1.00 94.00 182 GLU A C 1
ATOM 1439 O O . GLU A 1 182 ? 0.874 -12.777 0.662 1.00 94.00 182 GLU A O 1
ATOM 1444 N N . LEU A 1 183 ? 0.526 -11.068 2.083 1.00 95.12 183 LEU A N 1
ATOM 1445 C CA . LEU A 1 183 ? 1.930 -10.896 2.447 1.00 95.12 183 LEU A CA 1
ATOM 1446 C C . LEU A 1 183 ? 2.297 -11.811 3.626 1.00 95.12 183 LEU A C 1
ATOM 1448 O O . LEU A 1 183 ? 1.428 -12.123 4.446 1.00 95.12 183 LEU A O 1
ATOM 1452 N N . PRO A 1 184 ? 3.585 -12.181 3.776 1.00 95.94 184 PRO A N 1
ATOM 1453 C CA . PRO A 1 184 ? 4.077 -12.733 5.028 1.00 95.94 184 PRO A CA 1
ATOM 1454 C C . PRO A 1 184 ? 3.701 -11.810 6.185 1.00 95.94 184 PRO A C 1
ATOM 1456 O O . PRO A 1 184 ? 3.748 -10.582 6.054 1.00 95.94 184 PRO A O 1
ATOM 1459 N N . ARG A 1 185 ? 3.304 -12.410 7.306 1.00 92.94 185 ARG A N 1
ATOM 1460 C CA . ARG A 1 185 ? 2.932 -11.663 8.504 1.00 92.94 185 ARG A CA 1
ATOM 1461 C C . ARG A 1 185 ? 4.191 -11.187 9.225 1.00 92.94 185 ARG A C 1
ATOM 1463 O O . ARG A 1 185 ? 5.199 -11.892 9.215 1.00 92.94 185 ARG A O 1
ATOM 1470 N N . TYR A 1 186 ? 4.145 -9.999 9.821 1.00 88.62 186 TYR A N 1
ATOM 1471 C CA . TYR A 1 186 ? 5.196 -9.587 10.752 1.00 88.62 186 TYR A CA 1
ATOM 1472 C C . TYR A 1 186 ? 5.199 -10.517 11.969 1.00 88.62 186 TYR A C 1
ATOM 1474 O O . TYR A 1 186 ? 4.133 -10.904 12.443 1.00 88.62 186 TYR A O 1
ATOM 1482 N N . GLU A 1 187 ? 6.383 -10.872 12.458 1.00 80.88 187 GLU A N 1
ATOM 1483 C CA . GLU A 1 187 ? 6.513 -11.592 13.724 1.00 80.88 187 GLU A CA 1
ATOM 1484 C C . GLU A 1 187 ? 6.149 -10.651 14.885 1.00 80.88 187 GLU A C 1
ATOM 1486 O O . GLU A 1 187 ? 6.435 -9.447 14.839 1.00 80.88 187 GLU A O 1
ATOM 1491 N N . ASP A 1 188 ? 5.468 -11.195 15.893 1.00 64.94 188 ASP A N 1
ATOM 1492 C CA . ASP A 1 188 ? 5.216 -10.492 17.148 1.00 64.94 188 ASP A CA 1
ATOM 1493 C C . ASP A 1 188 ? 6.522 -10.497 17.960 1.00 64.94 188 ASP A C 1
ATOM 1495 O O . ASP A 1 188 ? 7.010 -11.567 18.329 1.00 64.94 188 ASP A O 1
ATOM 1499 N N . ASP A 1 189 ? 7.097 -9.313 18.197 1.00 56.44 189 ASP A N 1
ATOM 1500 C CA . ASP A 1 189 ? 8.244 -9.122 19.104 1.00 56.44 189 ASP A CA 1
ATOM 1501 C C . ASP A 1 189 ? 7.820 -9.200 20.582 1.00 56.44 189 ASP A C 1
ATOM 1503 O O . ASP A 1 189 ? 6.816 -8.534 20.946 1.00 56.44 189 ASP A O 1
#